Protein AF-A0AA39JD19-F1 (afdb_monomer_lite)

Secondary structure (DSSP, 8-state):
---SS-TT--HHHHHHHHHHTT-S-----STTT--TT-TTGGGHHHHHHHHHHHTHHHHHH-SEEEE-TTSTTS-----TTTTTSTTSGGGB---STT-SSEEEESS--TTSTTTPPPPTT-HHHHHHHHHHHHHHHHHHT--TTS--HHHHHHHHHHSB-SSHHHHHHHHTTTTTBSSPPPP-SS--HHHHHHHHHTTB-TT-

Foldseek 3Di:
DDALAPPPADVVLVVVQCVVVVDPDDDDDCVSSDDPPDPPPVCVQVCQQCVQQVCLVVQQPDQEQEDAQVGPRAAQADDQCLCVDLSGPQQALGARSLNHQYYHYPNYDCRHLVNNDDDPPPVSVVVVSVVVVVSVVVSNPDDLPDDDPVVLVVSLVRHDYPAPLSSLQRVLVSQVFQDRGGDGSPDDNVVSNVSSVVRGDPPD

pLDDT: mean 78.91, std 11.32, range [36.03, 95.06]

Organism: NCBI:txid47425

Structure (mmCIF, N/CA/C/O backbone):
data_AF-A0AA39JD19-F1
#
_entry.id   AF-A0AA39JD19-F1
#
loop_
_atom_site.group_PDB
_atom_site.id
_atom_site.type_symbol
_atom_site.label_atom_id
_atom_site.label_alt_id
_atom_site.label_comp_id
_atom_site.label_asym_id
_atom_site.label_entity_id
_atom_site.label_seq_id
_atom_site.pdbx_PDB_ins_code
_atom_site.Cartn_x
_atom_site.Cartn_y
_atom_site.Cartn_z
_atom_site.occupancy
_atom_site.B_iso_or_equiv
_atom_site.auth_seq_id
_atom_site.auth_comp_id
_atom_site.auth_asym_id
_atom_site.auth_atom_id
_atom_site.pdbx_PDB_model_num
ATOM 1 N N . MET A 1 1 ? -0.568 -22.240 7.297 1.00 36.03 1 MET A N 1
ATOM 2 C CA . MET A 1 1 ? -1.364 -21.640 6.205 1.00 36.03 1 MET A CA 1
ATOM 3 C C . MET A 1 1 ? -1.657 -20.200 6.562 1.00 36.03 1 MET A C 1
ATOM 5 O O . MET A 1 1 ? -2.434 -19.960 7.485 1.00 36.03 1 MET A O 1
ATOM 9 N N . ALA A 1 2 ? -0.989 -19.265 5.895 1.00 39.06 2 ALA A N 1
ATOM 10 C CA . ALA A 1 2 ? -1.377 -17.866 5.945 1.00 39.06 2 ALA A CA 1
ATOM 11 C C . ALA A 1 2 ? -2.705 -17.743 5.166 1.00 39.06 2 ALA A C 1
ATOM 13 O O . ALA A 1 2 ? -2.861 -18.350 4.106 1.00 39.06 2 ALA A O 1
ATOM 14 N N . ARG A 1 3 ? -3.725 -17.121 5.768 1.00 49.97 3 ARG A N 1
ATOM 15 C CA . ARG A 1 3 ? -5.006 -16.871 5.098 1.00 49.97 3 ARG A CA 1
ATOM 16 C C . ARG A 1 3 ? -4.961 -15.461 4.523 1.00 49.97 3 ARG A C 1
ATOM 18 O O . ARG A 1 3 ? -4.646 -14.523 5.252 1.00 49.97 3 ARG A O 1
ATOM 25 N N . ALA A 1 4 ? -5.358 -15.351 3.257 1.00 56.94 4 ALA A N 1
ATOM 26 C CA . ALA A 1 4 ? -5.624 -14.103 2.551 1.00 56.94 4 ALA A CA 1
ATOM 27 C C . ALA A 1 4 ? -6.419 -13.108 3.415 1.00 56.94 4 ALA A C 1
ATOM 29 O O . ALA A 1 4 ? -6.009 -11.971 3.609 1.00 56.94 4 ALA A O 1
ATOM 30 N N . ILE A 1 5 ? -7.524 -13.579 3.997 1.00 69.62 5 ILE A N 1
ATOM 31 C CA . ILE A 1 5 ? -8.406 -12.809 4.875 1.00 69.62 5 ILE A CA 1
ATOM 32 C C . ILE A 1 5 ? -8.165 -13.255 6.330 1.00 69.62 5 ILE A C 1
ATOM 34 O O . ILE A 1 5 ? -8.140 -14.471 6.584 1.00 69.62 5 ILE A O 1
ATOM 38 N N . PRO A 1 6 ? -7.988 -12.328 7.297 1.00 72.50 6 PRO A N 1
ATOM 39 C CA . PRO A 1 6 ? -7.865 -12.693 8.706 1.00 72.50 6 PRO A CA 1
ATOM 40 C C . PRO A 1 6 ? -9.048 -13.559 9.164 1.00 72.50 6 PRO A C 1
ATOM 42 O O . PRO A 1 6 ? -10.175 -13.395 8.708 1.00 72.50 6 PRO A O 1
ATOM 45 N N . LYS A 1 7 ? -8.802 -14.533 10.051 1.00 75.19 7 LYS A N 1
ATOM 46 C CA . LYS A 1 7 ? -9.840 -15.503 10.471 1.00 75.19 7 LYS A CA 1
ATOM 47 C C . LYS A 1 7 ? -11.045 -14.845 11.144 1.00 75.19 7 LYS A C 1
ATOM 49 O O . LYS A 1 7 ? -12.124 -15.420 11.147 1.00 75.19 7 LYS A O 1
ATOM 54 N N . ASP A 1 8 ? -10.794 -13.702 11.751 1.00 79.62 8 ASP A N 1
ATOM 55 C CA . ASP A 1 8 ? -11.704 -12.851 12.499 1.00 79.62 8 ASP A CA 1
ATOM 56 C C . ASP A 1 8 ? -12.369 -11.771 11.630 1.00 79.62 8 ASP A C 1
ATOM 58 O O . ASP A 1 8 ? -13.187 -11.010 12.135 1.00 79.62 8 ASP A O 1
ATOM 62 N N . THR A 1 9 ? -12.059 -11.706 10.332 1.00 83.19 9 THR A N 1
ATOM 63 C CA . THR A 1 9 ? -12.659 -10.736 9.411 1.00 83.19 9 THR A CA 1
ATOM 64 C C . THR A 1 9 ? -13.948 -11.277 8.804 1.00 83.19 9 THR A C 1
ATOM 66 O O . THR A 1 9 ? -13.989 -12.394 8.286 1.00 83.19 9 THR A O 1
ATOM 69 N N . ASN A 1 10 ? -14.988 -10.442 8.793 1.00 86.62 10 ASN A N 1
ATOM 70 C CA . ASN A 1 10 ? -16.239 -10.701 8.088 1.00 8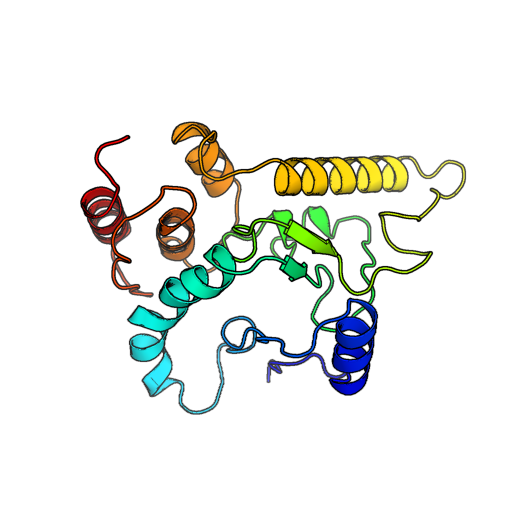6.62 10 ASN A CA 1
ATOM 71 C C . ASN A 1 10 ? -16.393 -9.719 6.912 1.00 86.62 10 ASN A C 1
ATOM 73 O O . ASN A 1 10 ? -16.414 -8.504 7.114 1.00 86.62 10 ASN A O 1
ATOM 77 N N . LEU A 1 11 ? -16.523 -10.247 5.690 1.00 87.56 11 LEU A N 1
ATOM 78 C CA . LEU A 1 11 ? -16.725 -9.439 4.482 1.00 87.56 11 LEU A CA 1
ATOM 79 C C . LEU A 1 11 ? -18.028 -8.629 4.525 1.00 87.56 11 LEU A C 1
ATOM 81 O O . LEU A 1 11 ? -18.075 -7.548 3.943 1.00 87.56 11 LEU A O 1
ATOM 85 N N . ASP A 1 12 ? -19.048 -9.093 5.249 1.00 90.56 12 ASP A N 1
ATOM 86 C CA . ASP A 1 12 ? -20.299 -8.349 5.414 1.00 90.56 12 ASP A CA 1
ATOM 87 C C . ASP A 1 12 ? -20.085 -7.056 6.206 1.00 90.56 12 ASP A C 1
ATOM 89 O O . ASP A 1 12 ? -20.679 -6.032 5.881 1.00 90.56 12 ASP A O 1
ATOM 93 N N . LEU A 1 13 ? -19.191 -7.067 7.203 1.00 90.00 13 LEU A N 1
ATOM 94 C CA . LEU A 1 13 ? -18.861 -5.864 7.973 1.00 90.00 13 LEU A CA 1
ATOM 95 C C . LEU A 1 13 ? -18.119 -4.843 7.111 1.00 90.00 13 LEU A C 1
ATOM 97 O O . LEU A 1 13 ? -18.452 -3.662 7.147 1.00 90.00 13 LEU A O 1
ATOM 101 N N . ILE A 1 14 ? -17.184 -5.307 6.278 1.00 91.00 14 ILE A N 1
ATOM 102 C CA . ILE A 1 14 ? -16.492 -4.450 5.306 1.00 91.00 14 ILE A CA 1
ATOM 103 C C . ILE A 1 14 ? -17.509 -3.862 4.330 1.00 91.00 14 ILE A C 1
ATOM 105 O O . ILE A 1 14 ? -17.507 -2.662 4.086 1.00 91.00 14 ILE A O 1
ATOM 109 N N . ARG A 1 15 ? -18.428 -4.681 3.805 1.00 92.88 15 ARG A N 1
ATOM 110 C CA . ARG A 1 15 ? -19.492 -4.211 2.912 1.00 92.88 15 ARG A CA 1
ATOM 111 C C . ARG A 1 15 ? -20.349 -3.130 3.574 1.00 92.88 15 ARG A C 1
ATOM 113 O O . ARG A 1 15 ? -20.616 -2.121 2.932 1.00 92.88 15 ARG A O 1
ATOM 120 N N . ILE A 1 16 ? -20.775 -3.325 4.823 1.00 94.00 16 ILE A N 1
ATOM 121 C CA . ILE A 1 16 ? -21.558 -2.329 5.575 1.00 94.00 16 ILE A CA 1
ATOM 122 C C . ILE A 1 16 ? -20.768 -1.026 5.725 1.00 94.00 16 ILE A C 1
ATOM 124 O O . ILE A 1 16 ? -21.317 0.048 5.499 1.00 94.00 16 ILE A O 1
ATOM 128 N N . GLU A 1 17 ? -19.481 -1.111 6.058 1.00 93.81 17 GLU A N 1
ATOM 129 C CA . GLU A 1 17 ? -18.615 0.061 6.180 1.00 93.81 17 GLU A CA 1
ATOM 130 C C . GLU A 1 17 ? -18.491 0.818 4.850 1.00 93.81 17 GLU A C 1
ATOM 132 O O . GLU A 1 17 ? -18.683 2.030 4.819 1.00 93.81 17 GLU A O 1
ATOM 137 N N . MET A 1 18 ? -18.279 0.113 3.734 1.00 94.75 18 MET A N 1
ATOM 138 C CA . MET A 1 18 ? -18.226 0.735 2.405 1.00 94.75 18 MET A CA 1
ATOM 139 C C . MET A 1 18 ? -19.567 1.377 2.012 1.00 94.75 18 MET A C 1
ATOM 141 O O . MET A 1 18 ? -19.583 2.467 1.446 1.00 94.75 18 MET A O 1
ATOM 145 N N . LEU A 1 19 ? -20.698 0.743 2.345 1.00 95.06 19 LEU A N 1
ATOM 146 C CA . LEU A 1 19 ? -22.034 1.305 2.106 1.00 95.06 19 LEU A CA 1
ATOM 147 C C . LEU A 1 19 ? -22.273 2.584 2.920 1.00 95.06 19 LEU A C 1
ATOM 149 O O . LEU A 1 19 ? -22.862 3.529 2.402 1.00 95.06 19 LEU A O 1
ATOM 153 N N . ASN A 1 20 ? -21.787 2.645 4.163 1.00 94.75 20 ASN A N 1
ATOM 154 C CA . ASN A 1 20 ? -21.868 3.851 4.995 1.00 94.75 20 ASN A CA 1
ATOM 155 C C . ASN A 1 20 ? -21.007 5.001 4.450 1.00 94.75 20 ASN A C 1
ATOM 157 O O . ASN A 1 20 ? -21.353 6.163 4.648 1.00 94.75 20 ASN A O 1
ATOM 161 N N . LEU A 1 21 ? -19.924 4.683 3.734 1.00 93.00 21 LEU A N 1
ATOM 162 C CA . LEU A 1 21 ? -19.130 5.652 2.971 1.00 93.00 21 LEU A CA 1
ATOM 163 C C . LEU A 1 21 ? -19.792 6.049 1.636 1.00 93.00 21 LEU A C 1
ATOM 165 O O . LEU A 1 21 ? -19.275 6.904 0.926 1.00 93.00 21 LEU A O 1
ATOM 169 N N . GLY A 1 22 ? -20.941 5.458 1.289 1.00 93.94 22 GLY A N 1
ATOM 170 C CA . GLY A 1 22 ? -21.679 5.753 0.059 1.00 93.94 22 GLY A CA 1
ATOM 171 C C . GLY A 1 22 ? -21.177 5.004 -1.177 1.00 93.94 22 GLY A C 1
ATOM 172 O O . GLY A 1 22 ? -21.572 5.344 -2.293 1.00 93.94 22 GLY A O 1
ATOM 173 N N . ALA A 1 23 ? -20.326 3.988 -1.015 1.00 92.44 23 ALA A N 1
ATOM 174 C CA . ALA A 1 23 ? -19.815 3.218 -2.141 1.00 92.44 23 ALA A CA 1
ATOM 175 C C . ALA A 1 23 ? -20.874 2.247 -2.696 1.00 92.44 23 ALA A C 1
ATOM 177 O O . ALA A 1 23 ? -21.425 1.421 -1.968 1.00 92.44 23 ALA A O 1
ATOM 178 N N . GLU A 1 24 ? -21.110 2.299 -4.010 1.00 91.31 24 GLU A N 1
ATOM 179 C CA . GLU A 1 24 ? -21.955 1.328 -4.726 1.00 91.31 24 GLU A CA 1
ATOM 180 C C . GLU A 1 24 ? -21.141 0.113 -5.205 1.00 91.31 24 GLU A C 1
ATOM 182 O O . GLU A 1 24 ? -21.585 -1.032 -5.101 1.00 91.31 24 GLU A O 1
ATOM 187 N N . TYR A 1 25 ? -19.911 0.361 -5.667 1.00 88.88 25 TYR A N 1
ATOM 188 C CA . TYR A 1 25 ? -18.957 -0.654 -6.105 1.00 88.88 25 TYR A CA 1
ATOM 189 C C . TYR A 1 25 ? -17.613 -0.414 -5.436 1.00 88.88 25 TYR A C 1
ATOM 191 O O . TYR A 1 25 ? -17.142 0.719 -5.358 1.00 88.88 25 TYR A O 1
ATOM 199 N N . VAL A 1 26 ? -16.975 -1.496 -4.999 1.00 88.44 26 VAL A N 1
ATOM 200 C CA . VAL A 1 26 ? -15.628 -1.449 -4.435 1.00 88.44 26 VAL A CA 1
ATOM 201 C C . VAL A 1 26 ? -14.750 -2.479 -5.112 1.00 88.44 26 VAL A C 1
ATOM 203 O O . VAL A 1 26 ? -15.146 -3.628 -5.316 1.00 88.44 26 VAL A O 1
ATOM 206 N N . TRP A 1 27 ? -13.541 -2.057 -5.453 1.00 87.06 27 TRP A N 1
ATOM 207 C CA . TRP A 1 27 ? -12.491 -2.972 -5.847 1.00 87.06 27 TRP A CA 1
ATOM 208 C C . TRP A 1 27 ? -11.676 -3.326 -4.600 1.00 87.06 27 TRP A C 1
ATOM 210 O O . TRP A 1 27 ? -11.032 -2.464 -4.007 1.00 87.06 27 TRP A O 1
ATOM 220 N N . LEU A 1 28 ? -11.761 -4.586 -4.167 1.00 84.94 28 LEU A N 1
ATOM 221 C CA . LEU A 1 28 ? -11.012 -5.092 -3.020 1.00 84.94 28 LEU A CA 1
ATOM 222 C C . LEU A 1 28 ? -9.699 -5.709 -3.503 1.00 84.94 28 LEU A C 1
ATOM 224 O O . LEU A 1 28 ? -9.716 -6.637 -4.311 1.00 84.94 28 LEU A O 1
ATOM 228 N N . ASP A 1 29 ? -8.574 -5.216 -2.987 1.00 76.94 29 ASP A N 1
ATOM 229 C CA . ASP A 1 29 ? -7.256 -5.630 -3.465 1.00 76.94 29 ASP A CA 1
ATOM 230 C C . ASP A 1 29 ? -6.908 -7.071 -3.119 1.00 76.94 29 ASP A C 1
ATOM 232 O O . ASP A 1 29 ? -6.675 -7.411 -1.960 1.00 76.94 29 ASP A O 1
ATOM 236 N N . VAL A 1 30 ? -6.818 -7.904 -4.159 1.00 59.62 30 VAL A N 1
ATOM 237 C CA . VAL A 1 30 ? -6.459 -9.319 -4.071 1.00 59.62 30 VAL A CA 1
ATOM 238 C C . VAL A 1 30 ? -4.941 -9.539 -4.037 1.00 59.62 30 VAL A C 1
ATOM 240 O O . VAL A 1 30 ? -4.499 -10.578 -3.558 1.00 59.62 30 VAL A O 1
ATOM 243 N N . LEU A 1 31 ? -4.103 -8.587 -4.455 1.00 55.66 31 LEU A N 1
ATOM 244 C CA . LEU A 1 31 ? -2.639 -8.707 -4.371 1.00 55.66 31 LEU A CA 1
ATOM 245 C C . LEU A 1 31 ? -2.135 -8.545 -2.935 1.00 55.66 31 LEU A C 1
ATOM 247 O O . LEU A 1 31 ? -1.203 -9.241 -2.543 1.00 55.66 31 LEU A O 1
ATOM 251 N N . CYS A 1 32 ? -2.814 -7.747 -2.106 1.00 55.91 32 CYS A N 1
ATOM 252 C CA . CYS A 1 32 ? -2.642 -7.800 -0.647 1.00 55.91 32 CYS A CA 1
ATOM 253 C C . CYS A 1 32 ? -3.150 -9.106 -0.015 1.00 55.91 32 CYS A C 1
ATOM 255 O O . CYS A 1 32 ? -2.761 -9.443 1.106 1.00 55.91 32 CYS A O 1
ATOM 257 N N . LEU A 1 33 ? -4.013 -9.841 -0.720 1.00 50.50 33 LEU A N 1
ATOM 258 C CA . LEU A 1 33 ? -4.577 -11.120 -0.287 1.00 50.50 33 LEU A CA 1
ATOM 259 C C . LEU A 1 33 ? -3.783 -12.327 -0.821 1.00 50.50 33 LEU A C 1
ATOM 261 O O . LEU A 1 33 ? -3.878 -13.414 -0.246 1.00 50.50 33 LEU A O 1
ATOM 265 N N . ARG A 1 34 ? -2.982 -12.170 -1.886 1.00 57.75 34 ARG A N 1
ATOM 266 C CA . ARG A 1 34 ? -2.166 -13.243 -2.466 1.00 57.75 34 ARG A CA 1
ATOM 267 C C . ARG A 1 34 ? -0.900 -13.437 -1.638 1.00 57.75 34 ARG A C 1
ATOM 269 O O . ARG A 1 34 ? 0.082 -12.718 -1.780 1.00 57.75 34 ARG A O 1
ATOM 276 N N . GLN A 1 35 ? -0.957 -14.414 -0.742 1.00 56.88 35 GLN A N 1
ATOM 277 C CA . GLN A 1 35 ? 0.133 -14.770 0.162 1.00 56.88 35 GLN A CA 1
ATOM 278 C C . GLN A 1 35 ? 0.968 -15.918 -0.405 1.00 56.88 35 GLN A C 1
ATOM 280 O O . GLN A 1 35 ? 0.438 -16.796 -1.085 1.00 56.88 35 GLN A O 1
ATOM 285 N N . GLU A 1 36 ? 2.259 -15.923 -0.074 1.00 60.41 36 GLU A N 1
ATOM 286 C CA . GLU A 1 36 ? 3.142 -17.067 -0.303 1.00 60.41 36 GLU A CA 1
ATOM 287 C C . GLU A 1 36 ? 2.531 -18.333 0.321 1.00 60.41 36 GLU A C 1
ATOM 289 O O . GLU A 1 36 ? 2.033 -18.302 1.455 1.00 60.41 36 GLU A O 1
ATOM 294 N N . CYS A 1 37 ? 2.608 -19.451 -0.407 1.00 62.94 37 CYS A N 1
ATOM 295 C CA . CYS A 1 37 ? 1.985 -20.747 -0.089 1.00 62.94 37 CYS A CA 1
ATOM 296 C C . CYS A 1 37 ? 0.490 -20.870 -0.448 1.00 62.94 37 CYS A C 1
ATOM 298 O O . CYS A 1 37 ? -0.242 -21.633 0.199 1.00 62.94 37 CYS A O 1
ATOM 300 N N . GLY A 1 38 ? 0.022 -20.137 -1.460 1.00 67.94 38 GLY A N 1
ATOM 301 C CA . GLY A 1 38 ? -1.315 -20.318 -2.024 1.00 67.94 38 GLY A CA 1
ATOM 302 C C . GLY A 1 38 ? -1.387 -21.484 -3.025 1.00 67.94 38 GLY A C 1
ATOM 303 O O . GLY A 1 38 ? -0.364 -21.995 -3.482 1.00 67.94 38 GLY A O 1
ATOM 304 N N . PRO A 1 39 ? -2.594 -21.938 -3.406 1.00 70.12 39 PRO A N 1
ATOM 305 C CA . PRO A 1 39 ? -2.754 -22.791 -4.580 1.00 70.12 39 PRO A CA 1
ATOM 306 C C . PRO A 1 39 ? -2.237 -22.081 -5.842 1.00 70.12 39 PRO A C 1
ATOM 308 O O . PRO A 1 39 ? -2.459 -20.882 -6.001 1.00 70.12 39 PRO A O 1
ATOM 311 N N . ARG A 1 40 ? -1.650 -22.842 -6.773 1.00 77.62 40 ARG A N 1
ATOM 312 C CA . ARG A 1 40 ? -1.090 -22.350 -8.050 1.00 77.62 40 ARG A CA 1
ATOM 313 C C . ARG A 1 40 ? 0.102 -21.396 -7.917 1.00 77.62 40 ARG A C 1
ATOM 315 O O . ARG A 1 40 ? 0.212 -20.407 -8.640 1.00 77.62 40 ARG A O 1
ATOM 322 N N . GLU A 1 41 ? 0.992 -21.700 -6.980 1.00 81.19 41 GLU A N 1
ATOM 323 C CA . GLU A 1 41 ? 2.244 -20.964 -6.776 1.00 81.19 41 GLU A CA 1
ATOM 324 C C . GLU A 1 41 ? 3.131 -20.938 -8.038 1.00 81.19 41 GLU A C 1
ATOM 326 O O . GLU A 1 41 ? 3.882 -19.990 -8.249 1.00 81.19 41 GLU A O 1
ATOM 331 N N . ASP A 1 42 ? 2.991 -21.936 -8.914 1.00 84.00 42 ASP A N 1
ATOM 332 C CA . ASP A 1 42 ? 3.645 -22.021 -10.223 1.00 84.00 42 ASP A CA 1
ATOM 333 C C . ASP A 1 42 ? 3.295 -20.853 -11.158 1.00 84.00 42 ASP A C 1
ATOM 335 O O . ASP A 1 42 ? 4.120 -20.468 -11.983 1.00 84.00 42 ASP A O 1
ATOM 339 N N . LEU A 1 43 ? 2.115 -20.245 -11.000 1.00 82.81 43 LEU A N 1
ATOM 340 C CA . LEU A 1 43 ? 1.683 -19.091 -11.798 1.00 82.81 43 LEU A CA 1
ATOM 341 C C . LEU A 1 43 ? 2.110 -17.748 -11.195 1.00 82.81 43 LEU A C 1
ATOM 343 O O . LEU A 1 43 ? 2.065 -16.731 -11.886 1.00 82.81 43 LEU A O 1
ATOM 347 N N . ARG A 1 44 ? 2.543 -17.727 -9.924 1.00 82.94 44 ARG A N 1
ATOM 348 C CA . ARG A 1 44 ? 2.781 -16.487 -9.168 1.00 82.94 44 ARG A CA 1
ATOM 349 C C . ARG A 1 44 ? 3.795 -15.580 -9.850 1.00 82.94 44 ARG A C 1
ATOM 351 O O . ARG A 1 44 ? 3.559 -14.382 -9.923 1.00 82.94 44 ARG A O 1
ATOM 358 N N . ALA A 1 45 ? 4.905 -16.135 -10.334 1.00 83.06 45 ALA A N 1
ATOM 359 C CA . ALA A 1 45 ? 5.966 -15.344 -10.954 1.00 83.06 45 ALA A CA 1
ATOM 360 C C . ALA A 1 45 ? 5.470 -14.602 -12.208 1.00 83.06 45 ALA A C 1
ATOM 362 O O . ALA A 1 45 ? 5.723 -13.407 -12.355 1.00 83.06 45 ALA A O 1
ATOM 363 N N . GLU A 1 46 ? 4.715 -15.288 -13.069 1.00 85.00 46 GLU A N 1
ATOM 364 C CA . GLU A 1 46 ? 4.174 -14.701 -14.299 1.00 85.00 46 GLU A CA 1
ATOM 365 C C . GLU A 1 46 ? 3.026 -13.723 -14.026 1.00 85.00 46 GLU A C 1
ATOM 367 O O . GLU A 1 46 ? 2.976 -12.661 -14.640 1.00 85.00 46 GLU A O 1
ATOM 372 N N . GLU A 1 47 ? 2.138 -14.016 -13.072 1.00 83.69 47 GLU A N 1
ATOM 373 C CA . GLU A 1 47 ? 1.092 -13.072 -12.652 1.00 83.69 47 GLU A CA 1
ATOM 374 C C . GLU A 1 47 ? 1.713 -11.807 -12.044 1.00 83.69 47 GLU A C 1
ATOM 376 O O . GLU A 1 47 ? 1.389 -10.686 -12.431 1.00 83.69 47 GLU A O 1
ATOM 381 N N . TRP A 1 48 ? 2.671 -11.962 -11.124 1.00 83.31 48 TRP A N 1
ATOM 382 C CA . TRP A 1 48 ? 3.304 -10.836 -10.434 1.00 83.31 48 TRP A CA 1
ATOM 383 C C . TRP A 1 48 ? 4.096 -9.927 -11.358 1.00 83.31 48 TRP A C 1
ATOM 385 O O . TRP A 1 48 ? 4.203 -8.736 -11.065 1.00 83.31 48 TRP A O 1
ATOM 395 N N . LYS A 1 49 ? 4.607 -10.463 -12.467 1.00 85.25 49 LYS A N 1
ATOM 396 C CA . LYS A 1 49 ? 5.305 -9.696 -13.496 1.00 85.25 49 LYS A CA 1
ATOM 397 C C . LYS A 1 49 ? 4.497 -8.502 -13.995 1.00 85.25 49 LYS A C 1
ATOM 399 O O . LYS A 1 49 ? 5.087 -7.462 -14.291 1.00 85.25 49 LYS A O 1
ATOM 404 N N . LEU A 1 50 ? 3.174 -8.652 -14.063 1.00 80.69 50 LEU A N 1
ATOM 405 C CA . LEU A 1 50 ? 2.242 -7.626 -14.518 1.00 80.69 50 LEU A CA 1
ATOM 406 C C . LEU A 1 50 ? 1.382 -7.096 -13.362 1.00 80.69 50 LEU A C 1
ATOM 408 O O . LEU A 1 50 ? 1.393 -5.898 -13.073 1.00 80.69 50 LEU A O 1
ATOM 412 N N . ASP A 1 51 ? 0.688 -7.986 -12.655 1.00 79.81 51 ASP A N 1
ATOM 413 C CA . ASP A 1 51 ? -0.410 -7.635 -11.753 1.00 79.81 51 ASP A CA 1
ATOM 414 C C . ASP A 1 51 ? 0.033 -6.708 -10.618 1.00 79.81 51 ASP A C 1
ATOM 416 O O . ASP A 1 51 ? -0.630 -5.703 -10.348 1.00 79.81 51 ASP A O 1
ATOM 420 N N . ARG A 1 52 ? 1.188 -6.989 -9.989 1.00 74.94 52 ARG A N 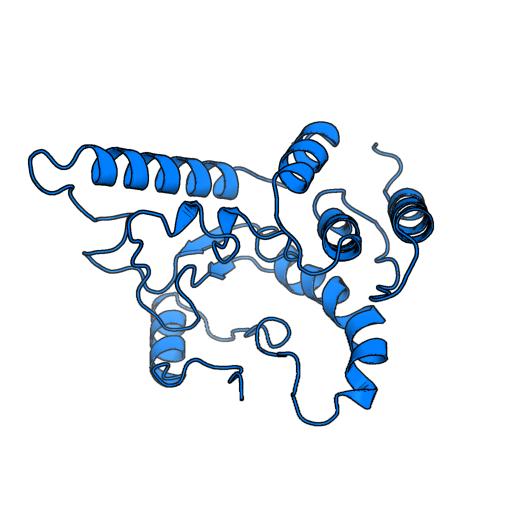1
ATOM 421 C CA . ARG A 1 52 ? 1.702 -6.218 -8.836 1.00 74.94 52 ARG A CA 1
ATOM 422 C C . ARG A 1 52 ? 1.874 -4.741 -9.131 1.00 74.94 52 ARG A C 1
ATOM 424 O O . ARG A 1 52 ? 1.772 -3.917 -8.225 1.00 74.94 52 ARG A O 1
ATOM 431 N N . LEU A 1 53 ? 2.170 -4.419 -10.379 1.00 75.31 53 LEU A N 1
ATOM 432 C CA . LEU A 1 53 ? 2.423 -3.056 -10.783 1.00 75.31 53 LEU A CA 1
ATOM 433 C C . LEU A 1 53 ? 1.215 -2.452 -11.490 1.00 75.31 53 LEU A C 1
ATOM 435 O O . LEU A 1 53 ? 0.864 -1.308 -11.201 1.00 75.31 53 LEU A O 1
ATOM 439 N N . THR A 1 54 ? 0.521 -3.200 -12.353 1.00 79.62 54 THR A N 1
ATOM 440 C CA . THR A 1 54 ? -0.676 -2.698 -13.049 1.00 79.62 54 THR A CA 1
ATOM 441 C C . THR A 1 54 ? -1.758 -2.256 -12.071 1.00 79.62 54 THR A C 1
ATOM 443 O O . THR A 1 54 ? -2.474 -1.291 -12.343 1.00 79.62 54 THR A O 1
ATOM 446 N N . ILE A 1 55 ? -1.821 -2.872 -10.890 1.00 79.06 55 ILE A N 1
ATOM 447 C CA . ILE A 1 55 ? -2.786 -2.504 -9.860 1.00 79.06 55 ILE A CA 1
ATOM 448 C C . ILE A 1 55 ? -2.697 -1.058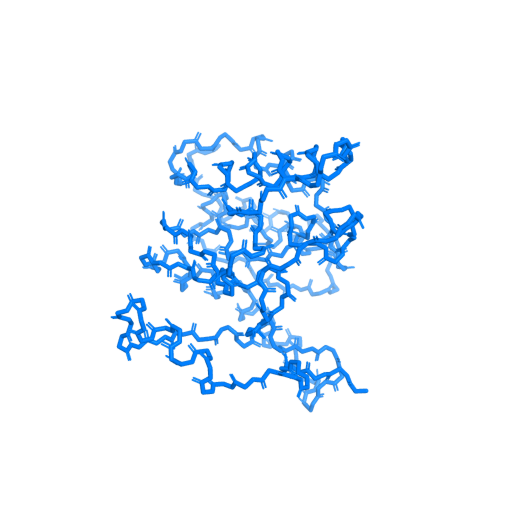 -9.386 1.00 79.06 55 ILE A C 1
ATOM 450 O O . ILE A 1 55 ? -3.708 -0.465 -9.013 1.00 79.06 55 ILE A O 1
ATOM 454 N N . GLY A 1 56 ? -1.527 -0.428 -9.475 1.00 77.31 56 GLY A N 1
ATOM 455 C CA . GLY A 1 56 ? -1.413 0.981 -9.119 1.00 77.31 56 GLY A CA 1
ATOM 456 C C . GLY A 1 56 ? -2.235 1.894 -10.005 1.00 77.31 56 GLY A C 1
ATOM 457 O O . GLY A 1 56 ? -2.557 2.999 -9.580 1.00 77.31 56 GLY A O 1
ATOM 458 N N . HIS A 1 57 ? -2.609 1.467 -11.217 1.00 79.94 57 HIS A N 1
ATOM 459 C CA . HIS A 1 57 ? -3.516 2.250 -12.050 1.00 79.94 57 HIS A CA 1
ATOM 460 C C . HIS A 1 57 ? -4.903 2.340 -11.426 1.00 79.94 57 HIS A C 1
ATOM 462 O O . HIS A 1 57 ? -5.520 3.398 -11.520 1.00 79.94 57 HIS A O 1
ATOM 468 N N . VAL A 1 58 ? -5.359 1.284 -10.745 1.00 82.00 58 VAL A N 1
ATOM 469 C CA . VAL A 1 58 ? -6.626 1.305 -10.005 1.00 82.00 58 VAL A CA 1
ATOM 470 C C . VAL A 1 58 ? -6.554 2.362 -8.907 1.00 82.00 58 VAL A C 1
ATOM 472 O O . VAL A 1 58 ? -7.403 3.245 -8.865 1.00 82.00 58 VAL A O 1
ATOM 475 N N . TYR A 1 59 ? -5.489 2.360 -8.102 1.00 79.81 59 TYR A N 1
ATOM 476 C CA . TYR A 1 59 ? -5.285 3.352 -7.040 1.00 79.81 59 TYR A CA 1
ATOM 477 C C . TYR A 1 59 ? -5.109 4.783 -7.559 1.00 79.81 59 TYR A C 1
ATOM 479 O O . TYR A 1 59 ? -5.726 5.712 -7.045 1.00 79.81 59 TYR A O 1
ATOM 487 N N . ARG A 1 60 ? -4.345 4.964 -8.644 1.00 76.31 60 ARG A N 1
ATOM 488 C CA . ARG A 1 60 ? -4.152 6.268 -9.296 1.00 76.31 60 ARG A CA 1
ATOM 489 C C . ARG A 1 60 ? -5.467 6.857 -9.810 1.00 76.31 60 ARG A C 1
ATOM 491 O O . ARG A 1 60 ? -5.630 8.076 -9.790 1.00 76.31 60 ARG A O 1
ATOM 498 N N . MET A 1 61 ? -6.365 6.014 -10.317 1.00 79.25 61 MET A N 1
ATOM 499 C CA . MET A 1 61 ? -7.658 6.440 -10.862 1.00 79.25 61 MET A CA 1
ATOM 500 C C . MET A 1 61 ? -8.759 6.511 -9.801 1.00 79.25 61 MET A C 1
ATOM 502 O O . MET A 1 61 ? -9.770 7.173 -10.032 1.00 79.25 61 MET A O 1
ATOM 506 N N . ALA A 1 62 ? -8.567 5.872 -8.646 1.00 81.88 62 ALA A N 1
ATOM 507 C CA . ALA A 1 62 ? -9.518 5.909 -7.549 1.00 81.88 62 ALA A CA 1
ATOM 508 C C . ALA A 1 62 ? -9.678 7.338 -7.007 1.00 81.88 62 ALA A C 1
ATOM 510 O O . ALA A 1 62 ? -8.707 8.063 -6.762 1.00 81.88 62 ALA A O 1
ATOM 511 N N . THR A 1 63 ? -10.931 7.744 -6.809 1.00 82.56 63 THR A N 1
ATOM 512 C CA . THR A 1 63 ? -11.265 8.971 -6.078 1.00 82.56 63 THR A CA 1
ATOM 513 C C . THR A 1 63 ? -10.906 8.822 -4.608 1.00 82.56 63 THR A C 1
ATOM 515 O O . THR A 1 63 ? -10.294 9.717 -4.032 1.00 82.56 63 THR A O 1
ATOM 518 N N . GLU A 1 64 ? -11.220 7.661 -4.038 1.00 85.81 64 GLU A N 1
ATOM 519 C CA . GLU A 1 64 ? -11.016 7.341 -2.633 1.00 85.81 64 GLU A CA 1
ATOM 520 C C . GLU A 1 64 ? -10.353 5.973 -2.494 1.00 85.81 64 GLU A C 1
ATOM 522 O O . GLU A 1 64 ? -10.710 5.013 -3.180 1.00 85.81 64 GLU A O 1
ATOM 527 N N . VAL A 1 65 ? -9.382 5.886 -1.592 1.00 85.44 65 VAL A N 1
ATOM 528 C CA . VAL A 1 65 ? -8.708 4.646 -1.216 1.00 85.44 65 VAL A CA 1
ATOM 529 C C . VAL A 1 65 ? -8.947 4.421 0.268 1.00 85.44 65 VAL A C 1
ATOM 531 O O . VAL A 1 65 ? -8.501 5.204 1.107 1.00 85.44 65 VAL A O 1
ATOM 534 N N . VAL A 1 66 ? -9.670 3.351 0.587 1.00 87.56 66 VAL A N 1
ATOM 535 C CA . VAL A 1 66 ? -10.037 2.997 1.959 1.00 87.56 66 VAL A CA 1
ATOM 536 C C . VAL A 1 66 ? -9.017 1.997 2.507 1.00 87.56 66 VAL A C 1
ATOM 538 O O . VAL A 1 66 ? -8.871 0.894 1.980 1.00 87.56 66 VAL A O 1
ATOM 541 N N . CYS A 1 67 ? -8.275 2.386 3.545 1.00 85.56 67 CYS A N 1
ATOM 542 C CA . CYS A 1 67 ? -7.135 1.627 4.058 1.00 85.56 67 CYS A CA 1
ATOM 543 C C . CYS A 1 67 ? -7.375 1.105 5.477 1.00 85.56 67 CYS A C 1
ATOM 545 O O . CYS A 1 67 ? -7.555 1.879 6.415 1.00 85.56 67 CYS A O 1
ATOM 547 N N . TYR A 1 68 ? -7.257 -0.213 5.648 1.00 85.81 68 TYR A N 1
ATOM 548 C CA . TYR A 1 68 ? -7.245 -0.872 6.955 1.00 85.81 68 TYR A CA 1
ATOM 549 C C . TYR A 1 68 ? -5.807 -1.059 7.463 1.00 85.81 68 TYR A C 1
ATOM 551 O O . TYR A 1 68 ? -5.173 -2.085 7.201 1.00 85.81 68 TYR A O 1
ATOM 559 N N . PHE A 1 69 ? -5.277 -0.089 8.213 1.00 81.12 69 PHE A N 1
ATOM 560 C CA . PHE A 1 69 ? -3.884 -0.131 8.690 1.00 81.12 69 PHE A CA 1
ATOM 561 C C . PHE A 1 69 ? -3.576 -1.295 9.643 1.00 81.12 69 PHE A C 1
ATOM 563 O O . PHE A 1 69 ? -2.470 -1.832 9.611 1.00 81.12 69 PHE A O 1
ATOM 570 N N . SER A 1 70 ? -4.557 -1.720 10.444 1.00 80.25 70 SER A N 1
ATOM 571 C CA . SER A 1 70 ? -4.425 -2.834 11.398 1.00 80.25 70 SER A CA 1
ATOM 572 C C . SER A 1 70 ? -4.816 -4.199 10.801 1.00 80.25 70 SER A C 1
ATOM 574 O O . SER A 1 70 ? -4.863 -5.207 11.513 1.00 80.25 70 SER A O 1
ATOM 576 N N . GLY A 1 71 ? -5.068 -4.253 9.488 1.00 81.56 71 GLY A N 1
ATOM 577 C CA . GLY A 1 71 ? -5.494 -5.442 8.748 1.00 81.56 71 GLY A CA 1
ATOM 578 C C . GLY A 1 71 ? -6.960 -5.388 8.315 1.00 81.56 71 GLY A C 1
ATOM 579 O O . GLY A 1 71 ? -7.804 -4.821 8.999 1.00 81.56 71 GLY A O 1
ATOM 580 N N . LEU A 1 72 ? -7.258 -5.988 7.160 1.00 85.06 72 LEU A N 1
ATOM 581 C CA . LEU A 1 72 ? -8.558 -5.896 6.489 1.00 85.06 72 LEU A CA 1
ATOM 582 C C . LEU A 1 72 ? -9.740 -6.241 7.415 1.00 85.06 72 LEU A C 1
ATOM 584 O O . LEU A 1 72 ? -9.792 -7.339 7.970 1.00 85.06 72 LEU A O 1
ATOM 588 N N . GLY A 1 73 ? -10.698 -5.319 7.545 1.00 86.69 73 GLY A N 1
ATOM 589 C CA . GLY A 1 73 ? -11.904 -5.475 8.368 1.00 86.69 73 GLY A CA 1
ATOM 590 C C . GLY A 1 73 ? -11.672 -5.411 9.880 1.00 86.69 73 GLY A C 1
ATOM 591 O O . GLY A 1 73 ? -12.588 -5.715 10.640 1.00 86.69 73 GLY A O 1
ATOM 592 N N . ARG A 1 74 ? -10.462 -5.054 10.329 1.00 86.75 74 ARG A N 1
ATOM 593 C CA . ARG A 1 74 ? -10.150 -4.870 11.749 1.00 86.75 74 ARG A CA 1
ATOM 594 C C . ARG A 1 74 ? -10.273 -3.404 12.152 1.00 86.75 74 ARG A C 1
ATOM 596 O O . ARG A 1 74 ? -9.953 -2.534 11.341 1.00 86.75 74 ARG A O 1
ATOM 603 N N . PRO A 1 75 ? -10.641 -3.130 13.414 1.00 88.62 75 PRO A N 1
ATOM 604 C CA . PRO A 1 75 ? -10.547 -1.790 13.970 1.00 88.62 75 PRO A CA 1
ATOM 605 C C . PRO A 1 75 ? -9.124 -1.236 13.838 1.00 88.62 75 PRO A C 1
ATOM 607 O O . PRO A 1 75 ? -8.145 -1.955 14.068 1.00 88.62 75 PRO A O 1
ATOM 610 N N . CYS A 1 76 ? -9.008 0.044 13.497 1.00 87.00 76 CYS A N 1
ATOM 611 C CA . CYS A 1 76 ? -7.750 0.772 13.437 1.00 87.00 76 CYS A CA 1
ATOM 612 C C . CYS A 1 76 ? -7.277 1.070 14.862 1.00 87.00 76 CYS A C 1
ATOM 614 O O . CYS A 1 76 ? -7.466 2.169 15.376 1.00 87.00 76 CYS A O 1
ATOM 616 N N . ILE A 1 77 ? -6.690 0.065 15.505 1.00 83.31 77 ILE A N 1
ATOM 617 C CA . ILE A 1 77 ? -6.085 0.146 16.835 1.00 83.31 77 ILE A CA 1
ATOM 618 C C . ILE A 1 77 ? -4.574 0.005 16.660 1.00 83.31 77 ILE A C 1
ATOM 620 O O . ILE A 1 77 ? -4.121 -0.897 15.948 1.00 83.31 77 ILE A O 1
ATOM 624 N N . LEU A 1 78 ? -3.812 0.885 17.310 1.00 76.62 78 LEU A N 1
ATOM 625 C CA . LEU A 1 78 ? -2.351 0.860 17.327 1.00 76.62 78 LEU A CA 1
ATOM 626 C C . LEU A 1 78 ? -1.852 0.716 18.761 1.00 76.62 78 LEU A C 1
ATOM 628 O O . LEU A 1 78 ? -2.355 1.364 19.677 1.00 76.62 78 LEU A O 1
ATOM 632 N N . LYS A 1 79 ? -0.856 -0.141 18.944 1.00 77.56 79 LYS A N 1
ATOM 633 C CA . LYS A 1 79 ? -0.143 -0.355 20.201 1.00 77.56 79 LYS A CA 1
ATOM 634 C C . LYS A 1 79 ? 1.254 0.241 20.123 1.00 77.56 79 LYS A C 1
ATOM 636 O O . LYS A 1 79 ? 1.779 0.531 19.046 1.00 77.56 79 LYS A O 1
ATOM 641 N N . GLU A 1 80 ? 1.876 0.402 21.284 1.00 74.94 80 GLU A N 1
ATOM 642 C CA . GLU A 1 80 ? 3.286 0.766 21.354 1.00 74.94 80 GLU A CA 1
ATOM 643 C C . GLU A 1 80 ? 4.136 -0.225 20.537 1.00 74.94 80 GLU A C 1
ATOM 645 O O . GLU A 1 80 ? 3.943 -1.439 20.600 1.00 74.94 80 GLU A O 1
ATOM 650 N N . GLY A 1 81 ? 5.042 0.305 19.713 1.00 78.12 81 GLY A N 1
ATOM 651 C CA . GLY A 1 81 ? 5.886 -0.485 18.815 1.00 78.12 81 GLY A CA 1
ATOM 652 C C . GLY A 1 81 ? 5.234 -0.914 17.494 1.00 78.12 81 GLY A C 1
ATOM 653 O O . GLY A 1 81 ? 5.966 -1.281 16.573 1.00 78.12 81 GLY A O 1
ATOM 654 N N . ASP A 1 82 ? 3.908 -0.802 17.323 1.00 80.94 82 ASP A N 1
ATOM 655 C CA . ASP A 1 82 ? 3.252 -1.185 16.059 1.00 80.94 82 ASP A CA 1
ATOM 656 C C . ASP A 1 82 ? 3.753 -0.339 14.886 1.00 80.94 82 ASP A C 1
ATOM 658 O O . ASP A 1 82 ? 3.939 -0.861 13.790 1.00 80.94 82 ASP A O 1
ATOM 662 N N . LEU A 1 83 ? 4.039 0.947 15.120 1.00 79.62 83 LEU A N 1
ATOM 663 C CA . LEU A 1 83 ? 4.599 1.846 14.109 1.00 79.62 83 LEU A CA 1
ATOM 664 C C . LEU A 1 83 ? 6.014 1.469 13.682 1.00 79.62 83 LEU A C 1
ATOM 666 O O . LEU A 1 83 ? 6.378 1.699 12.529 1.00 79.62 83 LEU A O 1
ATOM 670 N N . ASP A 1 84 ? 6.794 0.921 14.610 1.00 83.31 84 ASP A N 1
ATOM 671 C CA . ASP A 1 84 ? 8.206 0.595 14.426 1.00 83.31 84 ASP A CA 1
ATOM 672 C C . ASP A 1 84 ? 8.414 -0.841 13.932 1.00 83.31 84 ASP A C 1
ATOM 674 O O . ASP A 1 84 ? 9.507 -1.198 13.497 1.00 83.31 84 ASP A O 1
ATOM 678 N N . SER A 1 85 ? 7.349 -1.642 13.915 1.00 84.25 85 SER A N 1
ATOM 679 C CA . SER A 1 85 ? 7.340 -2.959 13.299 1.00 84.25 85 SER A CA 1
ATOM 680 C C . SER A 1 85 ? 7.609 -2.871 11.800 1.00 84.25 85 SER A C 1
ATOM 682 O O . SER A 1 85 ? 6.993 -2.082 11.086 1.00 84.25 85 SER A O 1
ATOM 684 N N . ASP A 1 86 ? 8.417 -3.782 11.269 1.00 83.00 86 ASP A N 1
ATOM 685 C CA . ASP A 1 86 ? 8.555 -3.956 9.817 1.00 83.00 86 ASP A CA 1
ATOM 686 C C . ASP A 1 86 ? 7.243 -4.416 9.160 1.00 83.00 86 ASP A C 1
ATOM 688 O O . ASP A 1 86 ? 7.077 -4.341 7.943 1.00 83.00 86 ASP A O 1
ATOM 692 N N . ARG A 1 87 ? 6.267 -4.855 9.969 1.00 76.19 87 ARG A N 1
ATOM 693 C CA . ARG A 1 87 ? 4.900 -5.124 9.520 1.00 76.19 87 ARG A CA 1
ATOM 694 C C . ARG A 1 87 ? 4.003 -3.881 9.515 1.00 76.19 87 ARG A C 1
ATOM 696 O O . ARG A 1 87 ? 2.913 -3.961 8.948 1.00 76.19 87 ARG A O 1
ATOM 703 N N . SER A 1 88 ? 4.445 -2.753 10.059 1.00 79.44 88 SER A N 1
ATOM 704 C CA . SER A 1 88 ? 3.725 -1.478 10.013 1.00 79.44 88 SER A CA 1
ATOM 705 C C . SER A 1 88 ? 3.484 -1.031 8.578 1.00 79.44 88 SER A C 1
ATOM 707 O O . SER A 1 88 ? 4.400 -1.061 7.754 1.00 79.44 88 SER A O 1
ATOM 709 N N . TRP A 1 89 ? 2.280 -0.541 8.284 1.00 78.44 89 TRP A N 1
ATOM 710 C CA . TRP A 1 89 ? 1.978 0.080 6.993 1.00 78.44 89 TRP A CA 1
ATOM 711 C C . TRP A 1 89 ? 2.977 1.185 6.638 1.00 78.44 89 TRP A C 1
ATOM 713 O O . TRP A 1 89 ? 3.502 1.225 5.530 1.00 78.44 89 TRP A O 1
ATOM 723 N N . PHE A 1 90 ? 3.290 2.045 7.610 1.00 77.44 90 PHE A N 1
ATOM 724 C CA . PHE A 1 90 ? 4.151 3.216 7.427 1.00 77.44 90 PHE A CA 1
ATOM 725 C C . PHE A 1 90 ? 5.616 2.860 7.165 1.00 77.44 90 PHE A C 1
ATOM 727 O O . PHE A 1 90 ? 6.376 3.697 6.683 1.00 77.44 90 PHE A O 1
ATOM 734 N N . ARG A 1 91 ? 6.023 1.624 7.478 1.00 81.19 91 ARG A N 1
ATOM 735 C CA . ARG A 1 91 ? 7.390 1.150 7.258 1.00 81.19 91 ARG A CA 1
ATOM 736 C C . ARG A 1 91 ? 7.527 0.289 6.024 1.00 81.19 91 ARG A C 1
ATOM 738 O O . ARG A 1 91 ? 8.641 0.162 5.545 1.00 81.19 91 ARG A O 1
ATOM 745 N N . ARG A 1 92 ? 6.463 -0.294 5.474 1.00 79.94 92 ARG A N 1
ATOM 746 C CA . ARG A 1 92 ? 6.610 -1.198 4.328 1.00 79.94 92 ARG A CA 1
ATOM 747 C C . ARG A 1 92 ? 6.804 -0.456 3.011 1.00 79.94 92 ARG A C 1
ATOM 749 O O . ARG A 1 92 ? 6.119 0.514 2.685 1.00 79.94 92 ARG A O 1
ATOM 756 N N . ALA A 1 93 ? 7.723 -0.984 2.216 1.00 74.31 93 ALA A N 1
ATOM 757 C CA . ALA A 1 93 ? 7.873 -0.716 0.798 1.00 74.31 93 ALA A CA 1
ATOM 758 C C . ALA A 1 93 ? 6.873 -1.612 0.070 1.00 74.31 93 ALA A C 1
ATOM 760 O O . ALA A 1 93 ? 7.238 -2.644 -0.480 1.00 74.31 93 ALA A O 1
ATOM 761 N N . TRP A 1 94 ? 5.589 -1.277 0.167 1.00 65.69 94 TRP A N 1
ATOM 762 C CA . TRP A 1 94 ? 4.569 -1.899 -0.665 1.00 65.69 94 TRP A CA 1
ATOM 763 C C . TRP A 1 94 ? 3.751 -0.860 -1.411 1.00 65.69 94 TRP A C 1
ATOM 765 O O . TRP A 1 94 ? 3.706 0.325 -1.086 1.00 65.69 94 TRP A O 1
ATOM 775 N N . THR A 1 95 ? 3.217 -1.371 -2.506 1.00 58.19 95 THR A N 1
ATOM 776 C CA . THR A 1 95 ? 2.952 -0.715 -3.769 1.00 58.19 95 THR A CA 1
ATOM 777 C C . THR A 1 95 ? 1.606 -0.002 -3.737 1.00 58.19 95 THR A C 1
ATOM 779 O O . THR A 1 95 ? 0.562 -0.623 -3.591 1.00 58.19 95 THR A O 1
ATOM 782 N N . LEU A 1 96 ? 1.633 1.303 -4.003 1.00 57.75 96 LEU A N 1
ATOM 783 C CA . LEU A 1 96 ? 0.579 1.994 -4.753 1.00 57.75 96 LEU A CA 1
ATOM 784 C C . LEU A 1 96 ? -0.697 2.371 -3.992 1.00 57.75 96 LEU A C 1
ATOM 786 O O . LEU A 1 96 ? -1.438 3.242 -4.422 1.00 57.75 96 LEU A O 1
ATOM 790 N N . GLN A 1 97 ? -0.935 1.809 -2.819 1.00 61.47 97 GLN A N 1
ATOM 791 C CA . GLN A 1 97 ? -2.105 2.190 -2.020 1.00 61.47 97 GLN A CA 1
ATOM 792 C C . GLN A 1 97 ? -1.944 3.551 -1.329 1.00 61.47 97 GLN A C 1
ATOM 794 O O . GLN A 1 97 ? -2.920 4.186 -0.945 1.00 61.47 97 GLN A O 1
ATOM 799 N N . ASP A 1 98 ? -0.701 4.016 -1.197 1.00 65.38 98 ASP A N 1
ATOM 800 C CA . ASP A 1 98 ? -0.399 5.389 -0.791 1.00 65.38 98 ASP A CA 1
ATOM 801 C C . ASP A 1 98 ? -0.552 6.379 -1.963 1.00 65.38 98 ASP A C 1
ATOM 803 O O . ASP A 1 98 ? -0.437 7.583 -1.752 1.00 65.38 98 ASP A O 1
ATOM 807 N N . VAL A 1 99 ? -0.795 5.897 -3.195 1.00 60.19 99 VAL A N 1
ATOM 808 C CA . VAL A 1 99 ? -0.956 6.748 -4.378 1.00 60.19 99 VAL A CA 1
ATOM 809 C C . VAL A 1 99 ? -2.432 6.831 -4.775 1.00 60.19 99 VAL A C 1
ATOM 811 O O . VAL A 1 99 ? -2.967 5.997 -5.490 1.00 60.19 99 VAL A O 1
ATOM 814 N N . GLY A 1 100 ? -3.121 7.853 -4.282 1.00 62.50 100 GLY A N 1
ATOM 815 C CA . GLY A 1 100 ? -4.548 8.080 -4.519 1.00 62.50 100 GLY A CA 1
ATOM 816 C C . GLY A 1 100 ? -4.916 9.517 -4.173 1.00 62.50 100 GLY A C 1
ATOM 817 O O . GLY A 1 100 ? -4.145 10.206 -3.509 1.00 62.50 100 GLY A O 1
ATOM 818 N N . LYS A 1 101 ? -6.060 10.007 -4.661 1.00 67.00 101 LYS A N 1
ATOM 819 C CA . LYS A 1 101 ? -6.468 11.403 -4.414 1.00 67.00 101 LYS A CA 1
ATOM 820 C C . LYS A 1 101 ? -6.887 11.630 -2.965 1.00 67.00 101 LYS A C 1
ATOM 822 O O . LYS A 1 101 ? -6.510 12.630 -2.364 1.00 67.00 101 LYS A O 1
ATOM 827 N N . THR A 1 102 ? -7.661 10.703 -2.410 1.00 78.75 102 THR A N 1
ATOM 828 C CA . THR A 1 102 ? -8.169 10.799 -1.043 1.00 78.75 102 THR A CA 1
ATOM 829 C C . THR A 1 102 ? -8.001 9.461 -0.343 1.00 78.75 102 THR A C 1
ATOM 831 O O . THR A 1 102 ? -8.401 8.425 -0.865 1.00 78.75 102 THR A O 1
ATOM 834 N N . LYS A 1 103 ? -7.391 9.481 0.844 1.00 81.19 103 LYS A N 1
ATOM 835 C CA . LYS A 1 103 ? -7.198 8.297 1.683 1.00 81.19 103 LYS A CA 1
ATOM 836 C C . LYS A 1 103 ? -8.168 8.342 2.857 1.00 81.19 103 LYS A C 1
ATOM 838 O O . LYS A 1 103 ? -8.171 9.315 3.610 1.00 81.19 103 LYS A O 1
ATOM 843 N N . ILE A 1 104 ? -8.950 7.283 3.019 1.00 86.56 104 ILE A N 1
ATOM 844 C CA . ILE A 1 104 ? -9.889 7.100 4.127 1.00 86.56 104 ILE A CA 1
ATOM 845 C C . ILE A 1 104 ? -9.333 6.016 5.045 1.00 86.56 104 ILE A C 1
ATOM 847 O O . ILE A 1 104 ? -8.855 4.978 4.584 1.00 86.56 104 ILE A O 1
ATOM 851 N N . ILE A 1 105 ? -9.373 6.267 6.351 1.00 86.75 105 ILE A N 1
ATOM 852 C CA . ILE A 1 105 ? -8.957 5.289 7.356 1.00 86.75 105 ILE A CA 1
ATOM 853 C C . ILE A 1 105 ? -10.158 4.420 7.688 1.00 86.75 105 ILE A C 1
ATOM 855 O O . ILE A 1 105 ? -11.183 4.926 8.131 1.00 86.75 105 ILE A O 1
ATOM 859 N N . ALA A 1 106 ? -10.017 3.123 7.449 1.00 89.19 106 ALA A N 1
ATOM 860 C CA . ALA A 1 106 ? -11.053 2.139 7.705 1.00 89.19 106 ALA A CA 1
ATOM 861 C C . ALA A 1 106 ? -10.889 1.512 9.091 1.00 89.19 106 ALA A C 1
ATOM 863 O O . ALA A 1 106 ? -9.788 1.492 9.653 1.00 89.19 106 ALA A O 1
ATOM 864 N N . GLY A 1 107 ? -11.974 0.966 9.629 1.00 89.38 107 GLY A N 1
ATOM 865 C CA . GLY A 1 107 ? -12.034 0.484 11.002 1.00 89.38 107 GLY A CA 1
ATOM 866 C C . GLY A 1 107 ? -11.885 1.613 12.021 1.00 89.38 107 GLY A C 1
ATOM 867 O O . GLY A 1 107 ? -11.434 1.356 13.136 1.00 89.38 107 GLY A O 1
ATOM 868 N N . ASP A 1 108 ? -12.195 2.854 11.639 1.00 88.94 108 ASP A N 1
ATOM 869 C CA . ASP A 1 108 ? -12.141 4.000 12.541 1.00 88.94 108 ASP A CA 1
ATOM 870 C C . ASP A 1 108 ? -13.227 3.871 13.618 1.00 88.94 108 ASP A C 1
ATOM 872 O O . ASP A 1 108 ? -14.413 3.701 13.334 1.00 88.94 108 ASP A O 1
ATOM 876 N N . THR A 1 109 ? -12.804 3.898 14.874 1.00 85.94 109 THR A N 1
ATOM 877 C CA . THR A 1 109 ? -13.647 3.716 16.062 1.00 85.94 109 THR A CA 1
ATOM 878 C C . THR A 1 109 ? -13.295 4.773 17.106 1.00 85.94 109 THR A C 1
ATOM 880 O O . THR A 1 109 ? -12.300 5.479 16.968 1.00 85.94 109 THR A O 1
ATOM 883 N N . SER A 1 110 ? -14.060 4.875 18.196 1.00 82.19 110 SER A N 1
ATOM 884 C CA . SER A 1 110 ? -13.736 5.797 19.301 1.00 82.19 110 SER A CA 1
ATOM 885 C C . SER A 1 110 ? -12.332 5.593 19.880 1.00 82.19 110 SER A C 1
ATOM 887 O O . SER A 1 110 ? -11.738 6.536 20.397 1.00 82.19 110 SER A O 1
ATOM 889 N N . ASP A 1 111 ? -11.806 4.373 19.766 1.00 79.88 111 ASP A N 1
ATOM 890 C CA . ASP A 1 111 ? -10.499 3.977 20.289 1.00 79.88 111 ASP A CA 1
ATOM 891 C C . ASP A 1 111 ? -9.386 4.116 19.239 1.00 79.88 111 ASP A C 1
ATOM 893 O O . ASP A 1 111 ? -8.222 3.807 19.501 1.00 79.88 111 ASP A O 1
ATOM 897 N N . SER A 1 112 ? -9.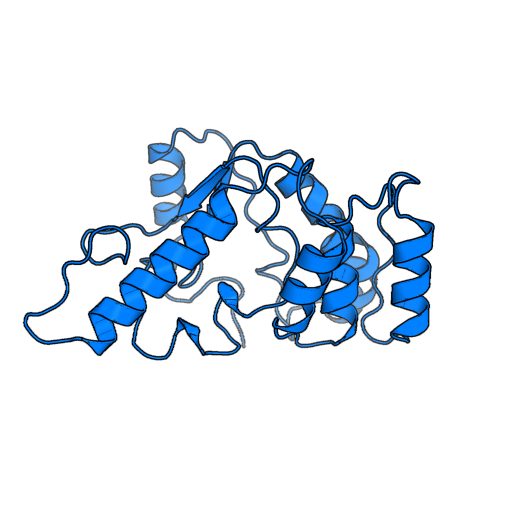723 4.565 18.029 1.00 82.25 112 SER A N 1
ATOM 898 C CA . SER A 1 112 ? -8.759 4.742 16.953 1.00 82.25 112 SER A CA 1
ATOM 899 C C . SER A 1 112 ? -7.889 5.981 17.170 1.00 82.25 112 SER A C 1
ATOM 901 O O . SER A 1 112 ? -8.341 6.954 17.773 1.00 82.25 112 SER A O 1
ATOM 903 N N . PRO A 1 113 ? -6.654 6.012 16.630 1.00 76.31 113 PRO A N 1
ATOM 904 C CA . PRO A 1 113 ? -5.714 7.122 16.822 1.00 76.31 113 PRO A CA 1
ATOM 905 C C . PRO A 1 113 ? -6.223 8.516 16.420 1.00 76.31 113 PRO A C 1
ATOM 907 O O . PRO A 1 113 ? -5.627 9.521 16.800 1.00 76.31 113 PRO A O 1
ATOM 910 N N . LEU A 1 114 ? -7.294 8.584 15.623 1.00 74.69 114 LEU A N 1
ATOM 911 C CA . LEU A 1 114 ? -7.958 9.831 15.248 1.00 74.69 114 LEU A CA 1
ATOM 912 C C . LEU A 1 114 ? -8.788 10.441 16.390 1.00 74.69 114 LEU A C 1
ATOM 914 O O . LEU A 1 114 ? -8.920 11.662 16.446 1.00 74.69 114 LEU A O 1
ATOM 918 N N . HIS A 1 115 ? -9.320 9.610 17.291 1.00 77.50 115 HIS A N 1
ATOM 919 C CA . HIS A 1 115 ? -10.267 10.006 18.345 1.00 77.50 115 HIS A CA 1
ATOM 920 C C . HIS A 1 115 ? -9.765 9.703 19.760 1.00 77.50 115 HIS A C 1
ATOM 922 O O . HIS A 1 115 ? -10.252 10.294 20.727 1.00 77.50 115 HIS A O 1
ATOM 928 N N . ALA A 1 116 ? -8.797 8.792 19.888 1.00 74.19 116 ALA A N 1
ATOM 929 C CA . ALA A 1 116 ? -8.287 8.327 21.165 1.00 74.19 116 ALA A CA 1
ATOM 930 C C . ALA A 1 116 ? -7.705 9.485 21.984 1.00 74.19 116 ALA A C 1
ATOM 932 O O . ALA A 1 116 ? -6.810 10.207 21.539 1.00 74.19 116 ALA A O 1
ATOM 933 N N . LYS A 1 117 ? -8.192 9.628 23.219 1.00 71.00 117 LYS A N 1
ATOM 934 C CA . LYS A 1 117 ? -7.551 10.486 24.213 1.00 71.00 117 LYS A CA 1
ATOM 935 C C . LYS A 1 117 ? -6.460 9.688 24.920 1.00 71.00 117 LYS A C 1
ATOM 937 O O . LYS A 1 117 ? -6.715 8.541 25.293 1.00 71.00 117 LYS A O 1
ATOM 942 N N . PRO A 1 118 ? -5.271 10.267 25.116 1.00 67.81 118 PRO A N 1
ATOM 943 C CA . PRO A 1 118 ? -4.236 9.610 25.889 1.00 67.81 118 PRO A CA 1
ATOM 944 C C . PRO A 1 118 ? -4.722 9.365 27.325 1.00 67.81 118 PRO A C 1
ATOM 946 O O . PRO A 1 118 ? -5.380 10.239 27.902 1.00 67.81 118 PRO A O 1
ATOM 949 N N . PRO A 1 119 ? -4.421 8.195 27.916 1.00 69.88 119 PRO A N 1
ATOM 950 C CA . PRO A 1 119 ? -4.533 8.016 29.357 1.00 69.88 119 PRO A CA 1
ATOM 951 C C . PRO A 1 119 ? -3.724 9.104 30.072 1.00 69.88 119 PRO A C 1
ATOM 953 O O . PRO A 1 119 ? -2.636 9.464 29.617 1.00 69.88 119 PRO A O 1
ATOM 956 N N . GLU A 1 120 ? -4.230 9.633 31.189 1.00 70.69 120 GLU A N 1
ATOM 957 C CA . GLU A 1 120 ? -3.488 10.632 31.963 1.00 70.69 120 GLU A CA 1
ATOM 958 C C . GLU A 1 120 ? -2.082 10.103 32.300 1.00 70.69 120 GLU A C 1
ATOM 960 O O . GLU A 1 120 ? -1.939 9.043 32.905 1.00 70.69 120 GLU A O 1
ATOM 965 N N . GLN A 1 121 ? -1.052 10.875 31.930 1.00 69.88 121 GLN A N 1
ATOM 966 C CA . GLN A 1 121 ? 0.376 10.602 32.169 1.00 69.88 121 GLN A CA 1
ATOM 967 C C . GLN A 1 121 ? 1.039 9.530 31.278 1.00 69.88 121 GLN A C 1
ATOM 969 O O . GLN A 1 121 ? 2.219 9.239 31.489 1.00 69.88 121 GLN A O 1
ATOM 974 N N . ASP A 1 122 ? 0.376 9.012 30.238 1.00 81.88 122 ASP A N 1
ATOM 975 C CA . ASP A 1 122 ? 1.016 8.121 29.255 1.00 81.88 122 ASP A CA 1
ATOM 976 C C . ASP A 1 122 ? 1.648 8.905 28.090 1.00 81.88 122 ASP A C 1
ATOM 978 O O . ASP A 1 122 ? 1.107 9.011 26.985 1.00 81.88 122 ASP A O 1
ATOM 982 N N . ARG A 1 123 ? 2.833 9.473 28.348 1.00 82.25 123 ARG A N 1
ATOM 983 C CA . ARG A 1 123 ? 3.592 10.243 27.344 1.00 82.25 123 ARG A CA 1
ATOM 984 C C . ARG A 1 123 ? 3.967 9.421 26.109 1.00 82.25 123 ARG A C 1
ATOM 986 O O . ARG A 1 123 ? 4.019 9.971 25.014 1.00 82.25 123 ARG A O 1
ATOM 993 N N . ALA A 1 124 ? 4.237 8.126 26.271 1.00 81.25 124 ALA A N 1
ATOM 994 C CA . ALA A 1 124 ? 4.622 7.265 25.155 1.00 81.25 124 ALA A CA 1
ATOM 995 C C . ALA A 1 124 ? 3.447 7.078 24.185 1.00 81.25 124 ALA A C 1
ATOM 997 O O . ALA A 1 124 ? 3.619 7.148 22.963 1.00 81.25 124 ALA A O 1
ATOM 998 N N . TYR A 1 125 ? 2.237 6.915 24.723 1.00 80.06 125 TYR A N 1
ATOM 999 C CA . TYR A 1 125 ? 1.021 6.848 23.924 1.00 80.06 125 TYR A CA 1
ATOM 1000 C C . TYR A 1 125 ? 0.704 8.184 23.233 1.00 80.06 125 TYR A C 1
ATOM 1002 O O . TYR A 1 125 ? 0.375 8.194 22.047 1.00 80.06 125 TYR A O 1
ATOM 1010 N N . GLU A 1 126 ? 0.878 9.319 23.919 1.00 82.06 126 GLU A N 1
ATOM 1011 C CA . GLU A 1 126 ? 0.748 10.658 23.314 1.00 82.06 126 GLU A CA 1
ATOM 1012 C C . GLU A 1 126 ? 1.694 10.859 22.124 1.00 82.06 126 GLU A C 1
ATOM 1014 O O . GLU A 1 126 ? 1.272 11.270 21.038 1.00 82.06 126 GLU A O 1
ATOM 1019 N N . GLU A 1 127 ? 2.975 10.533 22.301 1.00 84.81 127 GLU A N 1
ATOM 1020 C CA . GLU A 1 127 ? 3.977 10.617 21.238 1.00 84.81 127 GLU A CA 1
ATOM 1021 C C . GLU A 1 127 ? 3.632 9.696 20.063 1.00 84.81 127 GLU A C 1
ATOM 1023 O O . GLU A 1 127 ? 3.791 10.081 18.900 1.00 84.81 127 GLU A O 1
ATOM 1028 N N . MET A 1 128 ? 3.117 8.497 20.343 1.00 83.44 128 MET A N 1
ATOM 1029 C CA . MET A 1 128 ? 2.661 7.568 19.313 1.00 83.44 128 MET A CA 1
ATOM 1030 C C . MET A 1 128 ? 1.500 8.155 18.501 1.00 83.44 128 MET A C 1
ATOM 1032 O O . MET A 1 128 ? 1.586 8.169 17.273 1.00 83.44 128 MET A O 1
ATOM 1036 N N . LEU A 1 129 ? 0.473 8.719 19.144 1.00 81.69 129 LEU A N 1
ATOM 1037 C CA . LEU A 1 129 ? -0.647 9.367 18.449 1.00 81.69 129 LEU A CA 1
ATOM 1038 C C . LEU A 1 129 ? -0.187 10.537 17.569 1.00 81.69 129 LEU A C 1
ATOM 1040 O O . LEU A 1 129 ? -0.583 10.626 16.404 1.00 81.69 129 LEU A O 1
ATOM 1044 N N . LEU A 1 130 ? 0.708 11.393 18.073 1.00 84.25 130 LEU A N 1
ATOM 1045 C CA . LEU A 1 130 ? 1.280 12.499 17.294 1.00 84.25 130 LEU A CA 1
ATOM 1046 C C . LEU A 1 130 ? 2.075 11.997 16.083 1.00 84.25 130 LEU A C 1
ATOM 1048 O O . LEU A 1 130 ? 1.977 12.564 14.989 1.00 84.25 130 LEU A O 1
ATOM 1052 N N . ARG A 1 131 ? 2.844 10.911 16.242 1.00 84.38 131 ARG A N 1
ATOM 1053 C CA . ARG A 1 131 ? 3.552 10.261 15.128 1.00 84.38 131 ARG A CA 1
ATOM 1054 C C . ARG A 1 131 ? 2.569 9.737 14.083 1.00 84.38 131 ARG A C 1
ATOM 1056 O O . ARG A 1 131 ? 2.813 9.948 12.897 1.00 84.38 131 ARG A O 1
ATOM 1063 N N . VAL A 1 132 ? 1.471 9.099 14.496 1.00 80.38 132 VAL A N 1
ATOM 1064 C CA . VAL A 1 132 ? 0.419 8.606 13.586 1.00 80.38 132 VAL A CA 1
ATOM 1065 C C . VAL A 1 132 ? -0.191 9.759 12.808 1.00 80.38 132 VAL A C 1
ATOM 1067 O O . VAL A 1 132 ? -0.199 9.724 11.582 1.00 80.38 132 VAL A O 1
ATOM 1070 N N . GLN A 1 133 ? -0.646 10.805 13.499 1.00 79.69 133 GLN A N 1
ATOM 1071 C CA . GLN A 1 133 ? -1.243 11.980 12.866 1.00 79.69 133 GLN A CA 1
ATOM 1072 C C . GLN A 1 133 ? -0.281 12.605 11.856 1.00 79.69 133 GLN A C 1
ATOM 1074 O O . GLN A 1 133 ? -0.656 12.816 10.707 1.00 79.69 133 GLN A O 1
ATOM 1079 N N . LYS A 1 134 ? 0.993 12.792 12.222 1.00 81.38 134 LYS A N 1
ATOM 1080 C CA . LYS A 1 134 ? 2.017 13.309 11.304 1.00 81.38 134 LYS A CA 1
ATOM 1081 C C . LYS A 1 134 ? 2.198 12.434 10.058 1.00 81.38 134 LYS A C 1
ATOM 1083 O O . LYS A 1 134 ? 2.337 12.976 8.967 1.00 81.38 134 LYS A O 1
ATOM 1088 N N . GLN A 1 135 ? 2.206 11.108 10.208 1.00 76.12 135 GLN A N 1
ATOM 1089 C CA . GLN A 1 135 ? 2.332 10.162 9.089 1.00 76.12 135 GLN A CA 1
ATOM 1090 C C . GLN A 1 135 ? 1.079 10.126 8.199 1.00 76.12 135 GLN A C 1
ATOM 1092 O O . GLN A 1 135 ? 1.164 9.921 6.987 1.00 76.12 135 GLN A O 1
ATOM 1097 N N . LEU A 1 136 ? -0.101 10.326 8.782 1.00 75.56 136 LEU A N 1
ATOM 1098 C CA . LEU A 1 136 ? -1.351 10.426 8.035 1.00 75.56 136 LEU A CA 1
ATOM 1099 C C . LEU A 1 136 ? -1.427 11.741 7.261 1.00 75.56 136 LEU A C 1
ATOM 1101 O O . LEU A 1 136 ? -1.755 11.721 6.080 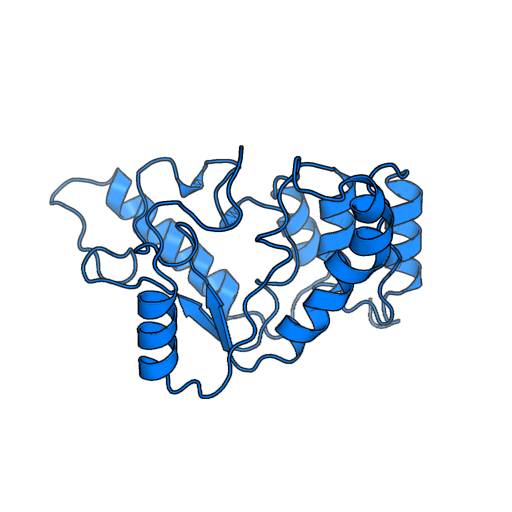1.00 75.56 136 LEU A O 1
ATOM 1105 N N . GLU A 1 137 ? -1.070 12.863 7.883 1.00 72.50 137 GLU A N 1
ATOM 1106 C CA . GLU A 1 137 ? -1.038 14.170 7.220 1.00 72.50 137 GLU A CA 1
ATOM 1107 C C . GLU A 1 137 ? 0.018 14.223 6.112 1.00 72.50 137 GLU A C 1
ATOM 1109 O O . GLU A 1 137 ? -0.273 14.696 5.012 1.00 72.50 137 GLU A O 1
ATOM 1114 N N . SER A 1 138 ? 1.206 13.642 6.332 1.00 67.06 138 SER A N 1
ATOM 1115 C CA . SER A 1 138 ? 2.200 13.508 5.260 1.00 67.06 138 SER A CA 1
ATOM 1116 C C . SER A 1 138 ? 1.681 12.664 4.095 1.00 67.06 138 SER A C 1
ATOM 1118 O O . SER A 1 138 ? 2.064 12.920 2.960 1.00 67.06 138 SER A O 1
ATOM 1120 N N . SER A 1 139 ? 0.782 11.707 4.349 1.00 63.09 139 SER A N 1
ATOM 1121 C CA . SER A 1 139 ? 0.137 10.889 3.314 1.00 63.09 139 SER A CA 1
ATOM 1122 C C . SER A 1 139 ? -1.019 11.603 2.595 1.00 63.09 139 SER A C 1
ATOM 1124 O O . SER A 1 139 ? -1.264 11.312 1.428 1.00 63.09 139 SER A O 1
ATOM 1126 N N . LYS A 1 140 ? -1.739 12.521 3.258 1.00 58.16 140 LYS A N 1
ATOM 1127 C CA . LYS A 1 140 ? -2.915 13.229 2.707 1.00 58.16 140 LYS A CA 1
ATOM 1128 C C . LYS A 1 140 ? -2.560 14.365 1.742 1.00 58.16 140 LYS A C 1
ATOM 1130 O O . LYS A 1 140 ? -3.332 14.642 0.831 1.00 58.16 140 LYS A O 1
ATOM 1135 N N . GLY A 1 141 ? -1.420 15.029 1.935 1.00 48.81 141 GLY A N 1
ATOM 1136 C CA . GLY A 1 141 ? -1.041 16.234 1.181 1.00 48.81 141 GLY A CA 1
ATOM 1137 C C . GLY A 1 141 ? -0.377 15.998 -0.182 1.00 48.81 141 GLY A C 1
ATOM 1138 O O . GLY A 1 141 ? 0.059 16.953 -0.814 1.00 48.81 141 GLY A O 1
ATOM 1139 N N . MET A 1 142 ? -0.247 14.754 -0.644 1.00 52.00 142 MET A N 1
ATOM 1140 C CA . MET A 1 142 ? 0.573 14.437 -1.816 1.00 52.00 142 MET A CA 1
ATOM 1141 C C . MET A 1 142 ? -0.237 14.381 -3.112 1.00 52.00 142 MET A C 1
ATOM 1143 O O . MET A 1 142 ? -0.459 13.311 -3.682 1.00 52.00 142 MET A O 1
ATOM 1147 N N . MET A 1 143 ? -0.638 15.540 -3.637 1.00 51.44 143 MET A N 1
ATOM 1148 C CA . MET A 1 143 ? -0.954 15.606 -5.064 1.00 51.44 143 MET A CA 1
ATOM 1149 C C . MET A 1 143 ? 0.318 15.311 -5.875 1.00 51.44 143 MET A C 1
ATOM 1151 O O . MET A 1 143 ? 1.393 15.846 -5.617 1.00 51.44 143 MET A O 1
ATOM 1155 N N . TRP A 1 144 ? 0.176 14.439 -6.873 1.00 54.84 144 TRP A N 1
ATOM 1156 C CA . TRP A 1 144 ? 1.233 13.878 -7.724 1.00 54.84 144 TRP A CA 1
ATOM 1157 C C . TRP A 1 144 ? 2.178 14.893 -8.394 1.00 54.84 144 TRP A C 1
ATOM 1159 O O . TRP A 1 144 ? 3.216 14.490 -8.917 1.00 54.84 144 TRP A O 1
ATOM 1169 N N . ASP A 1 145 ? 1.816 16.175 -8.434 1.00 55.19 145 ASP A N 1
ATOM 1170 C CA . ASP A 1 145 ? 2.545 17.206 -9.174 1.00 55.19 145 ASP A CA 1
ATOM 1171 C C . ASP A 1 145 ? 3.650 17.914 -8.367 1.00 55.19 145 ASP A C 1
ATOM 1173 O O . ASP A 1 145 ? 4.450 18.621 -8.973 1.00 55.19 145 ASP A O 1
ATOM 1177 N N . GLU A 1 146 ? 3.760 17.700 -7.048 1.00 60.81 146 GLU A N 1
ATOM 1178 C CA . GLU A 1 146 ? 4.626 18.540 -6.192 1.00 60.81 146 GLU A CA 1
ATOM 1179 C C . GLU A 1 146 ? 5.814 17.817 -5.530 1.00 60.81 146 GLU A C 1
ATOM 1181 O O . GLU A 1 146 ? 6.671 18.461 -4.926 1.00 60.81 146 GLU A O 1
ATOM 1186 N N . ARG A 1 147 ? 5.915 16.484 -5.629 1.00 68.25 147 ARG A N 1
ATOM 1187 C CA . ARG A 1 147 ? 6.980 15.725 -4.947 1.00 68.25 147 ARG A CA 1
ATOM 1188 C C . ARG A 1 147 ? 8.282 15.724 -5.743 1.00 68.25 147 ARG A C 1
ATOM 1190 O O . ARG A 1 147 ? 8.344 15.188 -6.851 1.00 68.25 147 ARG A O 1
ATOM 1197 N N . HIS A 1 148 ? 9.343 16.250 -5.134 1.00 80.69 148 HIS A N 1
ATOM 1198 C CA . HIS A 1 148 ? 10.688 16.168 -5.687 1.00 80.69 148 HIS A CA 1
ATOM 1199 C C . HIS A 1 148 ? 11.159 14.705 -5.720 1.00 80.69 148 HIS A C 1
ATOM 1201 O O . HIS A 1 148 ? 10.949 13.954 -4.764 1.00 80.69 148 HIS A O 1
ATOM 1207 N N . VAL A 1 149 ? 11.838 14.292 -6.796 1.00 83.75 149 VAL A N 1
ATOM 1208 C CA . VAL A 1 149 ? 12.339 12.911 -6.966 1.00 83.75 149 VAL A CA 1
ATOM 1209 C C . VAL A 1 149 ? 13.151 12.441 -5.753 1.00 83.75 149 VAL A C 1
ATOM 1211 O O . VAL A 1 149 ? 12.950 11.336 -5.257 1.00 83.75 149 VAL A O 1
ATOM 1214 N N . PHE A 1 150 ? 14.004 13.307 -5.202 1.00 86.50 150 PHE A N 1
ATOM 1215 C CA . PHE A 1 150 ? 14.811 12.985 -4.021 1.00 86.50 150 PHE A CA 1
ATOM 1216 C C . PHE A 1 150 ? 13.993 12.725 -2.752 1.00 86.50 150 PHE A C 1
ATOM 1218 O O . PHE A 1 150 ? 14.390 11.861 -1.973 1.00 86.50 150 PHE A O 1
ATOM 1225 N N . ASP A 1 151 ? 12.850 13.385 -2.555 1.00 83.69 151 ASP A N 1
ATOM 1226 C CA . ASP A 1 151 ? 11.998 13.128 -1.387 1.00 83.69 151 ASP A CA 1
ATOM 1227 C C . ASP A 1 151 ? 11.364 11.741 -1.483 1.00 83.69 151 ASP A C 1
ATOM 1229 O O . ASP A 1 151 ? 11.347 10.978 -0.517 1.00 83.69 151 ASP A O 1
ATOM 1233 N N . VAL A 1 152 ? 10.910 11.376 -2.686 1.00 83.19 152 VAL A N 1
ATOM 1234 C CA . VAL A 1 152 ? 10.368 10.043 -2.970 1.00 83.19 152 VAL A CA 1
ATOM 1235 C C . VAL A 1 152 ? 11.425 8.963 -2.731 1.00 83.19 152 VAL A C 1
ATOM 1237 O O . VAL A 1 152 ? 11.136 7.947 -2.093 1.00 83.19 152 VAL A O 1
ATOM 1240 N N . LEU A 1 153 ? 12.654 9.180 -3.208 1.00 88.06 153 LEU A N 1
ATOM 1241 C CA . LEU A 1 153 ? 13.761 8.244 -3.012 1.00 88.06 153 LEU A CA 1
ATOM 1242 C C . LEU A 1 153 ? 14.157 8.133 -1.534 1.00 88.06 153 LEU A C 1
ATOM 1244 O O . LEU A 1 153 ? 14.328 7.020 -1.037 1.00 88.06 153 LEU A O 1
ATOM 1248 N N . ALA A 1 154 ? 14.249 9.254 -0.814 1.00 87.75 154 ALA A N 1
ATOM 1249 C CA . ALA A 1 154 ? 14.571 9.271 0.612 1.00 87.75 154 ALA A CA 1
ATOM 1250 C C . ALA A 1 154 ? 13.501 8.555 1.452 1.00 87.75 154 ALA A C 1
ATOM 1252 O O . ALA A 1 154 ? 13.833 7.803 2.371 1.00 87.75 154 ALA A O 1
ATOM 1253 N N . ASP A 1 155 ? 12.222 8.735 1.121 1.00 83.06 155 ASP A N 1
ATOM 1254 C CA . ASP A 1 155 ? 11.130 8.001 1.758 1.00 83.06 155 ASP A CA 1
ATOM 1255 C C . ASP A 1 155 ? 11.232 6.497 1.487 1.00 83.06 155 ASP A C 1
ATOM 1257 O O . ASP A 1 155 ? 11.148 5.697 2.420 1.00 83.06 155 ASP A O 1
ATOM 1261 N N . MET A 1 156 ? 11.462 6.092 0.233 1.00 86.69 156 MET A N 1
ATOM 1262 C CA . MET A 1 156 ? 11.575 4.677 -0.134 1.00 86.69 156 MET A CA 1
ATOM 1263 C C . MET A 1 156 ? 12.795 3.996 0.506 1.00 86.69 156 MET A C 1
ATOM 1265 O O . MET A 1 156 ? 12.723 2.826 0.893 1.00 86.69 156 MET A O 1
ATOM 1269 N N . GLN A 1 157 ? 13.907 4.715 0.682 1.00 88.56 157 GLN A N 1
ATOM 1270 C CA . GLN A 1 157 ? 15.094 4.193 1.366 1.00 88.56 157 GLN A CA 1
ATOM 1271 C C . GLN A 1 157 ? 14.786 3.750 2.800 1.00 88.56 157 GLN A C 1
ATOM 1273 O O . GLN A 1 157 ? 15.239 2.678 3.207 1.00 88.56 157 GLN A O 1
ATOM 1278 N N . ARG A 1 158 ? 13.974 4.526 3.531 1.00 85.88 158 ARG A N 1
ATOM 1279 C CA . ARG A 1 158 ? 13.577 4.243 4.924 1.00 85.88 158 ARG A CA 1
ATOM 1280 C C . ARG A 1 158 ? 12.568 3.102 5.054 1.00 85.88 158 ARG A C 1
ATOM 1282 O O . ARG A 1 158 ? 12.379 2.588 6.153 1.00 85.88 158 ARG A O 1
ATOM 1289 N N . ARG A 1 159 ? 11.906 2.720 3.959 1.00 85.75 159 ARG A N 1
ATOM 1290 C CA . ARG A 1 159 ? 10.927 1.631 3.954 1.00 85.75 159 ARG A CA 1
ATOM 1291 C C . ARG A 1 159 ? 11.609 0.257 3.989 1.00 85.75 159 ARG A C 1
ATOM 1293 O O . ARG A 1 159 ? 12.779 0.110 3.649 1.00 85.75 159 ARG A O 1
ATOM 1300 N N . VAL A 1 160 ? 10.870 -0.770 4.376 1.00 87.06 160 VAL A N 1
ATOM 1301 C CA . VAL A 1 160 ? 11.291 -2.167 4.512 1.00 87.06 160 VAL A CA 1
ATOM 1302 C C . VAL A 1 160 ? 10.565 -2.995 3.462 1.00 87.06 160 VAL A C 1
ATOM 1304 O O . VAL A 1 160 ? 9.343 -2.918 3.353 1.00 87.06 160 VAL A O 1
ATOM 1307 N N . SER A 1 161 ? 11.297 -3.785 2.685 1.00 84.31 161 SER A N 1
ATOM 1308 C CA . SER A 1 161 ? 10.727 -4.723 1.719 1.00 84.31 161 SER A CA 1
ATOM 1309 C C . SER A 1 161 ? 11.156 -6.149 2.025 1.00 84.31 161 SER A C 1
ATOM 1311 O O . SER A 1 161 ? 12.213 -6.372 2.611 1.00 84.31 161 SER A O 1
ATOM 1313 N N . THR A 1 162 ? 10.339 -7.108 1.590 1.00 82.25 162 THR A N 1
ATOM 1314 C CA . THR A 1 162 ? 10.720 -8.523 1.597 1.00 82.25 162 THR A CA 1
ATOM 1315 C C . THR A 1 162 ? 11.799 -8.771 0.551 1.00 82.25 162 THR A C 1
ATOM 1317 O O . THR A 1 162 ? 12.816 -9.383 0.862 1.00 82.25 162 THR A O 1
ATOM 1320 N N . GLN A 1 163 ? 11.607 -8.244 -0.665 1.00 84.00 163 GLN A N 1
ATOM 1321 C CA . GLN A 1 163 ? 12.606 -8.284 -1.726 1.00 84.00 163 GLN A CA 1
ATOM 1322 C C . GLN A 1 163 ? 13.152 -6.880 -1.993 1.00 84.00 163 GLN A C 1
ATOM 1324 O O . GLN A 1 163 ? 12.377 -5.925 -2.090 1.00 84.00 163 GLN A O 1
ATOM 1329 N N . PRO A 1 164 ? 14.471 -6.692 -2.158 1.00 87.44 164 PRO A N 1
ATOM 1330 C CA . PRO A 1 164 ? 15.024 -5.377 -2.479 1.00 87.44 164 PRO A CA 1
ATOM 1331 C C . PRO A 1 164 ? 14.429 -4.763 -3.764 1.00 87.44 164 PRO A C 1
ATOM 1333 O O . PRO A 1 164 ? 14.215 -3.553 -3.815 1.00 87.44 164 PRO A O 1
ATOM 1336 N N . VAL A 1 165 ? 14.056 -5.595 -4.748 1.00 87.50 165 VAL A N 1
ATOM 1337 C CA . VAL A 1 165 ? 13.389 -5.174 -5.998 1.00 87.50 165 VAL A CA 1
ATOM 1338 C C . VAL A 1 165 ? 12.021 -4.523 -5.741 1.00 87.50 165 VAL A C 1
ATOM 1340 O O . VAL A 1 165 ? 11.622 -3.632 -6.488 1.00 87.50 165 VAL A O 1
ATOM 1343 N N . ASP A 1 166 ? 11.320 -4.878 -4.656 1.00 85.69 166 ASP A N 1
ATOM 1344 C CA . ASP A 1 166 ? 10.018 -4.282 -4.315 1.00 85.69 166 ASP A CA 1
ATOM 1345 C C . ASP A 1 166 ? 10.114 -2.767 -4.092 1.00 85.69 166 ASP A C 1
ATOM 1347 O O . ASP A 1 166 ? 9.170 -2.035 -4.391 1.00 85.69 166 ASP A O 1
ATOM 1351 N N . LYS A 1 167 ? 11.259 -2.279 -3.593 1.00 87.75 167 LYS A N 1
ATOM 1352 C CA . LYS A 1 167 ? 11.487 -0.839 -3.420 1.00 87.75 167 LYS A CA 1
ATOM 1353 C C . LYS A 1 167 ? 11.518 -0.124 -4.762 1.00 87.75 167 LYS A C 1
ATOM 1355 O O . LYS A 1 167 ? 10.905 0.926 -4.893 1.00 87.75 167 LYS A O 1
ATOM 1360 N N . ILE A 1 168 ? 12.194 -0.704 -5.752 1.00 89.50 168 ILE A N 1
ATOM 1361 C CA . ILE A 1 168 ? 12.293 -0.141 -7.103 1.00 89.50 168 ILE A CA 1
ATOM 1362 C C . ILE A 1 168 ? 10.926 -0.199 -7.787 1.00 89.50 168 ILE A C 1
ATOM 1364 O O . ILE A 1 168 ? 10.425 0.810 -8.273 1.00 89.50 168 ILE A O 1
ATOM 1368 N N . ALA A 1 169 ? 10.268 -1.355 -7.728 1.00 85.62 169 ALA A N 1
ATOM 1369 C CA . ALA A 1 169 ? 8.916 -1.558 -8.236 1.00 85.62 169 ALA A CA 1
ATOM 1370 C C . ALA A 1 169 ? 7.917 -0.535 -7.651 1.00 85.62 169 ALA A C 1
ATOM 1372 O O . ALA A 1 169 ? 7.131 0.078 -8.375 1.00 85.62 169 ALA A O 1
ATOM 1373 N N . GLY A 1 170 ? 7.995 -0.282 -6.340 1.00 83.00 170 GLY A N 1
ATOM 1374 C CA . GLY A 1 170 ? 7.155 0.687 -5.634 1.00 83.00 170 GLY A CA 1
ATOM 1375 C C . GLY A 1 170 ? 7.367 2.148 -6.032 1.00 83.00 170 GLY A C 1
ATOM 1376 O O . GLY A 1 170 ? 6.494 2.970 -5.756 1.00 83.00 170 GLY A O 1
ATOM 1377 N N . LEU A 1 171 ? 8.477 2.488 -6.694 1.00 85.31 171 LEU A N 1
ATOM 1378 C CA . LEU A 1 171 ? 8.760 3.848 -7.166 1.00 85.31 171 LEU A CA 1
ATOM 1379 C C . LEU A 1 171 ? 8.058 4.190 -8.482 1.00 85.31 171 LEU A C 1
ATOM 1381 O O . LEU A 1 171 ? 7.877 5.374 -8.762 1.00 85.31 171 LEU A O 1
ATOM 1385 N N . ALA A 1 172 ? 7.615 3.193 -9.258 1.00 83.12 172 ALA A N 1
ATOM 1386 C CA . ALA A 1 172 ? 7.047 3.401 -10.591 1.00 83.12 172 ALA A CA 1
ATOM 1387 C C . ALA A 1 172 ? 5.933 4.456 -10.612 1.00 83.12 172 ALA A C 1
ATOM 1389 O O . ALA A 1 172 ? 5.882 5.308 -11.498 1.00 83.12 172 ALA A O 1
ATOM 1390 N N . PHE A 1 173 ? 5.058 4.465 -9.608 1.00 79.19 173 PHE A N 1
ATOM 1391 C CA . PHE A 1 173 ? 3.971 5.435 -9.575 1.00 79.19 173 PHE A CA 1
ATOM 1392 C C . PHE A 1 173 ? 4.357 6.759 -8.924 1.00 79.19 173 PHE A C 1
ATOM 1394 O O . PHE A 1 173 ? 4.134 7.775 -9.582 1.00 79.19 173 PHE A O 1
ATOM 1401 N N . PRO A 1 174 ? 4.956 6.799 -7.718 1.00 79.38 174 PRO A N 1
ATOM 1402 C CA . PRO A 1 174 ? 5.441 8.051 -7.142 1.00 79.38 174 PRO A CA 1
ATOM 1403 C C . PRO A 1 174 ? 6.355 8.861 -8.077 1.00 79.38 174 PRO A C 1
ATOM 1405 O O . PRO A 1 174 ? 6.321 10.086 -8.030 1.00 79.38 174 PRO A O 1
ATOM 1408 N N . LEU A 1 175 ? 7.122 8.197 -8.953 1.00 81.38 175 LEU A N 1
ATOM 1409 C CA . LEU A 1 175 ? 7.996 8.825 -9.956 1.00 81.38 175 LEU A CA 1
ATOM 1410 C C . LEU A 1 175 ? 7.361 8.979 -11.347 1.00 81.38 175 LEU A C 1
ATOM 1412 O O . LEU A 1 175 ? 8.052 9.276 -12.317 1.00 81.38 175 LEU A O 1
ATOM 1416 N N . ARG A 1 176 ? 6.044 8.778 -11.467 1.00 77.31 176 ARG A N 1
ATOM 1417 C CA . ARG A 1 176 ? 5.270 8.976 -12.705 1.00 77.31 176 ARG A CA 1
ATOM 1418 C C . ARG A 1 176 ? 5.865 8.267 -13.925 1.00 77.31 176 ARG A C 1
ATOM 1420 O O . ARG A 1 176 ? 5.891 8.831 -15.020 1.00 77.31 176 ARG A O 1
ATOM 1427 N N . SER A 1 177 ? 6.290 7.023 -13.745 1.00 80.56 177 SER A N 1
ATOM 1428 C CA . SER A 1 177 ? 6.623 6.161 -14.870 1.00 80.56 177 SER A CA 1
ATOM 1429 C C . SER A 1 177 ? 5.442 6.108 -15.854 1.00 80.56 177 SER A C 1
ATOM 1431 O O . SER A 1 177 ? 4.278 5.932 -15.458 1.00 80.56 177 SER A O 1
ATOM 1433 N N . ALA A 1 178 ? 5.746 6.356 -17.128 1.00 79.38 178 ALA A N 1
ATOM 1434 C CA . ALA A 1 178 ? 4.800 6.379 -18.236 1.00 79.38 178 ALA A CA 1
ATOM 1435 C C . ALA A 1 178 ? 4.345 4.965 -18.613 1.00 79.38 178 ALA A C 1
ATOM 1437 O O . ALA A 1 178 ? 3.196 4.770 -19.009 1.00 79.38 178 ALA A O 1
ATOM 1438 N N . THR A 1 179 ? 5.229 3.982 -18.447 1.00 83.69 179 THR A N 1
ATOM 1439 C CA . THR A 1 179 ? 4.961 2.566 -18.700 1.00 83.69 179 THR A CA 1
ATOM 1440 C C . THR A 1 179 ? 5.513 1.731 -17.569 1.00 83.69 179 THR A C 1
ATOM 1442 O O . THR A 1 179 ? 6.655 1.887 -17.173 1.00 83.69 179 THR A O 1
ATOM 1445 N N . ILE A 1 180 ? 4.734 0.780 -17.090 1.00 80.38 180 ILE A N 1
ATOM 1446 C CA . ILE A 1 180 ? 5.147 -0.049 -15.970 1.00 80.38 180 ILE A CA 1
ATOM 1447 C C . ILE A 1 180 ? 6.202 -1.075 -16.421 1.00 80.38 180 ILE A C 1
ATOM 1449 O O . ILE A 1 180 ? 5.881 -1.908 -17.274 1.00 80.38 180 ILE A O 1
ATOM 1453 N N . PRO A 1 181 ? 7.430 -1.057 -15.865 1.00 85.00 181 PRO A N 1
ATOM 1454 C CA . PRO A 1 181 ? 8.422 -2.085 -16.162 1.00 85.00 181 PRO A CA 1
ATOM 1455 C C . PRO A 1 181 ? 7.974 -3.431 -15.583 1.00 85.00 181 PRO A C 1
ATOM 1457 O O . PRO A 1 181 ? 7.337 -3.478 -14.537 1.00 85.00 181 PRO A O 1
ATOM 1460 N N . ALA A 1 182 ? 8.307 -4.535 -16.249 1.00 87.31 182 ALA A N 1
ATOM 1461 C CA . ALA A 1 182 ? 7.971 -5.868 -15.757 1.00 87.31 182 ALA A CA 1
ATOM 1462 C C . ALA A 1 182 ? 8.648 -6.151 -14.403 1.00 87.31 182 ALA A C 1
ATOM 1464 O O . ALA A 1 182 ? 9.838 -5.885 -14.230 1.00 87.31 182 ALA A O 1
ATOM 1465 N N . TYR A 1 183 ? 7.902 -6.725 -13.458 1.00 86.56 183 TYR A N 1
ATOM 1466 C CA . TYR A 1 183 ? 8.447 -7.124 -12.161 1.00 86.56 183 TYR A CA 1
ATOM 1467 C C . TYR A 1 183 ? 9.102 -8.506 -12.240 1.00 86.56 183 TYR A C 1
ATOM 1469 O O . TYR A 1 183 ? 8.493 -9.467 -12.704 1.00 86.56 183 TYR A O 1
ATOM 1477 N N . TYR A 1 184 ? 10.318 -8.631 -11.715 1.00 86.44 184 TYR A N 1
ATOM 1478 C CA . TYR A 1 184 ? 10.989 -9.919 -11.560 1.00 86.44 184 TYR A CA 1
ATOM 1479 C C . TYR A 1 184 ? 11.459 -10.068 -10.116 1.00 86.44 184 TYR A C 1
ATOM 1481 O O . TYR A 1 184 ? 12.286 -9.291 -9.646 1.00 86.44 184 TYR A O 1
ATOM 1489 N N . GLU A 1 185 ? 10.922 -11.068 -9.411 1.00 78.44 185 GLU A N 1
ATOM 1490 C CA . GLU A 1 185 ? 11.232 -11.312 -7.994 1.00 78.44 185 GLU A CA 1
ATOM 1491 C C . GLU A 1 185 ? 12.720 -11.636 -7.788 1.00 78.44 185 GLU A C 1
ATOM 1493 O O . GLU A 1 185 ? 13.343 -11.162 -6.840 1.00 78.44 185 GLU A O 1
ATOM 1498 N N . VAL A 1 186 ? 13.296 -12.400 -8.722 1.00 77.94 186 VAL A N 1
ATOM 1499 C CA . VAL A 1 186 ? 14.714 -12.775 -8.763 1.00 77.94 186 VAL A CA 1
ATOM 1500 C C . VAL A 1 186 ? 15.362 -12.079 -9.961 1.00 77.94 186 VAL A C 1
ATOM 1502 O O . VAL A 1 186 ? 15.550 -12.672 -11.020 1.00 77.94 186 VAL A O 1
ATOM 1505 N N . GLY A 1 187 ? 15.642 -10.787 -9.810 1.00 77.88 187 GLY A N 1
ATOM 1506 C CA . GLY A 1 187 ? 16.312 -9.953 -10.811 1.00 77.88 187 GLY A CA 1
ATOM 1507 C C . GLY A 1 187 ? 17.423 -9.114 -10.185 1.00 77.88 187 GLY A C 1
ATOM 1508 O O . GLY A 1 187 ? 17.494 -8.981 -8.960 1.00 77.88 187 GLY A O 1
ATOM 1509 N N . SER A 1 188 ? 18.307 -8.549 -11.010 1.00 90.31 188 SER A N 1
ATOM 1510 C CA . SER A 1 188 ? 19.304 -7.609 -10.499 1.00 90.31 188 SER A CA 1
ATOM 1511 C C . SER A 1 188 ? 18.643 -6.265 -10.172 1.00 90.31 188 SER A C 1
ATOM 1513 O O . SER A 1 188 ? 17.713 -5.823 -10.850 1.00 90.31 188 SER A O 1
ATOM 1515 N N . LEU A 1 189 ? 19.112 -5.612 -9.104 1.00 92.19 189 LEU A N 1
ATOM 1516 C CA . LEU A 1 189 ? 18.609 -4.286 -8.736 1.00 92.19 189 LEU A CA 1
ATOM 1517 C C . LEU A 1 189 ? 18.969 -3.233 -9.779 1.00 92.19 189 LEU A C 1
ATOM 1519 O O . LEU A 1 189 ? 18.185 -2.316 -9.994 1.00 92.19 189 LEU A O 1
ATOM 1523 N N . GLU A 1 190 ? 20.119 -3.392 -10.430 1.00 94.19 190 GLU A N 1
ATOM 1524 C CA . GLU A 1 190 ? 20.558 -2.507 -11.504 1.00 94.19 190 GLU A CA 1
ATOM 1525 C C . GLU A 1 190 ? 19.594 -2.585 -12.690 1.00 94.19 190 GLU A C 1
ATOM 1527 O O . GLU A 1 190 ? 19.076 -1.561 -13.120 1.00 94.19 190 GLU A O 1
ATOM 1532 N N . ASP A 1 191 ? 19.253 -3.792 -13.151 1.00 93.44 191 ASP A N 1
ATOM 1533 C CA . ASP A 1 191 ? 18.334 -3.970 -14.281 1.00 93.44 191 ASP A CA 1
ATOM 1534 C C . ASP A 1 191 ? 16.939 -3.427 -13.956 1.00 93.44 191 ASP A C 1
ATOM 1536 O O . ASP A 1 191 ? 16.315 -2.762 -14.782 1.00 93.44 191 ASP A O 1
ATOM 1540 N N . ALA A 1 192 ? 16.448 -3.675 -12.736 1.00 91.38 192 ALA A N 1
ATOM 1541 C CA . ALA A 1 192 ? 15.166 -3.142 -12.287 1.00 91.38 192 ALA A CA 1
ATOM 1542 C C . ALA A 1 192 ? 15.177 -1.605 -12.232 1.00 91.38 192 ALA A C 1
ATOM 1544 O O . ALA A 1 192 ? 14.184 -0.966 -12.588 1.00 91.38 192 ALA A O 1
ATOM 1545 N N . TRP A 1 193 ? 16.283 -1.007 -11.781 1.00 93.38 193 TRP A N 1
ATOM 1546 C CA . TRP A 1 193 ? 16.448 0.442 -11.708 1.00 93.38 193 TRP A CA 1
ATOM 1547 C C . TRP A 1 193 ? 16.528 1.076 -13.096 1.00 93.38 193 TRP A C 1
ATOM 1549 O O . TRP A 1 193 ? 15.798 2.028 -13.364 1.00 93.38 193 TRP A O 1
ATOM 1559 N N . VAL A 1 194 ? 17.349 0.522 -13.991 1.00 93.94 194 VAL A N 1
ATOM 1560 C CA . VAL A 1 194 ? 17.463 0.965 -15.388 1.00 93.94 194 VAL A CA 1
ATOM 1561 C C . VAL A 1 194 ? 16.099 0.901 -16.072 1.00 93.94 194 VAL A C 1
ATOM 1563 O O . VAL A 1 194 ? 15.639 1.905 -16.609 1.00 93.94 194 VAL A O 1
ATOM 1566 N N . ALA A 1 195 ? 15.388 -0.224 -15.942 1.00 91.69 195 ALA A N 1
ATOM 1567 C CA . ALA A 1 195 ? 14.050 -0.376 -16.508 1.00 91.69 195 ALA A CA 1
ATOM 1568 C C . ALA A 1 195 ? 13.049 0.649 -15.950 1.00 91.69 195 ALA A C 1
ATOM 1570 O O . ALA A 1 195 ? 12.173 1.115 -16.674 1.00 91.69 195 ALA A O 1
ATOM 1571 N N . LEU A 1 196 ? 13.152 1.024 -14.672 1.00 90.19 196 LEU A N 1
ATOM 1572 C CA . LEU A 1 196 ? 12.330 2.092 -14.111 1.00 90.19 196 LEU A CA 1
ATOM 1573 C C . LEU A 1 196 ? 12.684 3.449 -14.733 1.00 90.19 196 LEU A C 1
ATOM 1575 O O . LEU A 1 196 ? 11.783 4.131 -15.217 1.00 90.19 196 LEU A O 1
ATOM 1579 N N . VAL A 1 197 ? 13.961 3.834 -14.736 1.00 90.31 197 VAL A N 1
ATOM 1580 C CA . VAL A 1 197 ? 14.420 5.138 -15.245 1.00 90.31 197 VAL A CA 1
ATOM 1581 C C . VAL A 1 197 ? 14.066 5.320 -16.721 1.00 90.31 197 VAL A C 1
ATOM 1583 O O . VAL A 1 197 ? 13.539 6.369 -17.083 1.00 90.31 197 VAL A O 1
ATOM 1586 N N . ASP A 1 198 ? 14.234 4.283 -17.543 1.00 90.56 198 ASP A N 1
ATOM 1587 C CA . ASP A 1 198 ? 13.898 4.302 -18.976 1.00 90.56 198 ASP A CA 1
ATOM 1588 C C . ASP A 1 198 ? 12.411 4.575 -19.247 1.00 90.56 198 ASP A C 1
ATOM 1590 O O . ASP A 1 198 ? 12.027 5.011 -20.333 1.00 90.56 198 ASP A O 1
ATOM 1594 N N . THR A 1 199 ? 11.556 4.322 -18.256 1.00 87.94 199 THR A N 1
ATOM 1595 C CA . THR A 1 199 ? 10.106 4.519 -18.357 1.00 87.94 199 THR A CA 1
ATOM 1596 C C . THR A 1 199 ? 9.621 5.798 -17.681 1.00 87.94 199 THR A C 1
ATOM 1598 O O . THR A 1 199 ? 8.442 6.143 -17.799 1.00 87.94 199 THR A O 1
ATOM 1601 N N . MET A 1 200 ? 10.487 6.517 -16.964 1.00 84.75 200 MET A N 1
ATOM 1602 C CA . MET A 1 200 ? 10.142 7.795 -16.345 1.00 84.75 200 MET A CA 1
ATOM 1603 C C . MET A 1 200 ? 9.937 8.875 -17.412 1.00 84.75 200 MET A C 1
ATOM 1605 O O . MET A 1 200 ? 10.630 8.935 -18.424 1.00 84.75 200 MET A O 1
ATOM 1609 N N . GLY A 1 201 ? 8.948 9.749 -17.202 1.00 70.38 201 GLY A N 1
ATOM 1610 C CA . GLY A 1 201 ? 8.734 10.883 -18.101 1.00 70.38 201 GLY A CA 1
ATOM 1611 C C . GLY A 1 201 ? 9.896 11.881 -18.037 1.00 70.38 201 GLY A C 1
ATOM 1612 O O . GLY A 1 201 ? 10.470 12.086 -16.973 1.00 70.38 201 GLY A O 1
ATOM 1613 N N . ALA A 1 202 ? 10.172 12.582 -19.142 1.00 61.16 202 ALA A N 1
ATOM 1614 C CA . ALA A 1 202 ? 11.275 13.549 -19.295 1.00 61.16 202 ALA A CA 1
ATOM 1615 C C . ALA A 1 202 ? 11.210 14.806 -18.388 1.00 61.16 202 ALA A C 1
ATOM 1617 O O . ALA A 1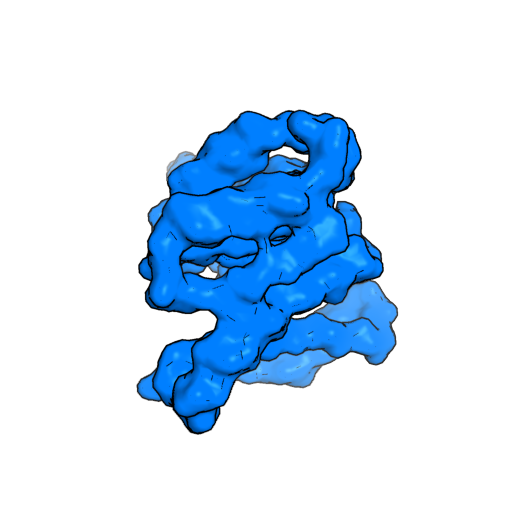 202 ? 11.908 15.786 -18.627 1.00 61.16 202 ALA A O 1
ATOM 1618 N N . LYS A 1 203 ? 10.321 14.822 -17.389 1.00 57.72 203 LYS A N 1
ATOM 1619 C CA . LYS A 1 203 ? 10.155 15.909 -16.414 1.00 57.72 203 LYS A CA 1
ATOM 1620 C C . LYS A 1 203 ? 11.086 15.785 -15.197 1.00 57.72 203 LYS A C 1
ATOM 1622 O O . LYS A 1 203 ? 10.982 16.627 -14.307 1.00 57.72 203 LYS A O 1
ATOM 1627 N N . TYR A 1 204 ? 11.941 14.766 -15.156 1.00 54.09 204 TYR A N 1
ATOM 1628 C CA . TYR A 1 204 ? 12.878 14.483 -14.068 1.00 54.09 204 TYR A CA 1
ATOM 1629 C C . TYR A 1 204 ? 14.323 14.540 -14.550 1.00 54.09 204 TYR A C 1
ATOM 1631 O O . TYR A 1 204 ? 14.556 14.173 -15.723 1.00 54.09 204 TYR A O 1
#

Sequence (204 aa):
MARAIPKDTNLDLIRIEMLNLGAEYVWLDVLCLRQECGPREDLRAEEWKLDRLTIGHVYRMATEVVCYFSGLGRPCILKEGDLDSDRSWFRRAWTLQDVGKTKIIAGDTSDSPLHAKPPEQDRAYEEMLLRVQKQLESSKGMMWDERHVFDVLADMQRRVSTQPVDKIAGLAFPLRSATIPAYYEVGSLEDAWVALVDTMGAKY

Radius of gyration: 17.87 Å; chains: 1; bounding box: 43×41×52 Å